Protein AF-A0A3N0XXJ8-F1 (afdb_monomer_lite)

Organism: Anabarilius grahami (NCBI:txid495550)

InterPro domains:
  IPR026995 Astrotactin [PTHR16592] (35-225)
  IPR040510 Astrotactin-2, C-terminal beta-hairpin domain [PF18577] (173-218)
  IPR040685 Annexin-like domain [PF18411] (77-169)
  IPR045574 Astrotactin-1/2, Fn3 domain [PF19743] (49-75)

Foldseek 3Di:
DKDKEWDFDDAFAQKTKIKMKIWDQDPPDPDRDIDIDIDIDMDHPHDAQDKDKDKDWDAAQLRDIDDIYIDIDGHHHDDEDLVVLLVLLVLLVVLLVVPDDVVSLVVNLVSLVVDQLLSNLLNQLNNCVPPCVVPHPLRSNCVRNNPVSSVVSVVRNVPHDPVSSVQSNFLDKDKDKDKDKDKDKDFPDPDDPDDPTDDDPVPTDIDIDIDIDIGIDIDGHRDPPD

pLDDT: mean 83.03, std 14.99, range [42.0, 98.38]

Sequence (226 aa):
MCSQKAYPFHQIHQMAVMTVIQQCRNEQTSATGISGWMHLMLVYSMTAQHHFWFTLYAVDSRGSRSDASFVAVRTSCPMVDDSKAEEIADKVYNLYNGYTSGKEQQTAYNTLMEISPPLLYRVQHHYNSHYEKFGDFVWRSEDELGPRKAHLILRRMDRISLFCRSLLRSGFIQSRTESVPYMLCRSDDTRPGGTLWHSSLHETRLACLEKVISVQRNIYGKSKLR

Secondary structure (DSSP, 8-state):
-EEEEEEEEEEETTEEEEEEEEEEE-SS-SS--EEEEEEEEEE-SPPTT-EEEEEE--B-TTSPBPPPEEEEEEPPPPP--HHHHHHHHHHHHHHHHT---HHHHHHHHHHHHHS-HHHHHHHHHHHHHHHGGG--HHHHHHHHH-HHHHHHHHHHHTTS-HHHHHHHTSSEEEEEEEEEEEEEEEE-------SSSPPPGGGS-EEEEEEEEEEEEEEEES-TT-

Structure (mmCIF, N/CA/C/O backbone):
data_AF-A0A3N0XXJ8-F1
#
_entry.id   AF-A0A3N0XXJ8-F1
#
loop_
_atom_site.group_PDB
_atom_site.id
_atom_site.type_symbol
_atom_site.label_atom_id
_atom_site.label_alt_id
_atom_site.label_comp_id
_atom_site.label_asym_id
_atom_site.label_entity_id
_atom_site.label_seq_id
_atom_site.pdbx_PDB_ins_code
_atom_site.Cartn_x
_atom_site.Cartn_y
_atom_site.Cartn_z
_atom_site.occupancy
_atom_site.B_iso_or_equiv
_atom_site.auth_seq_id
_atom_site.auth_comp_id
_atom_site.auth_asym_id
_atom_site.auth_atom_id
_atom_site.pdbx_PDB_model_num
ATOM 1 N N . MET A 1 1 ? 22.002 -9.070 -40.518 1.00 54.22 1 MET A N 1
ATOM 2 C CA . MET A 1 1 ? 20.632 -9.016 -39.929 1.00 54.22 1 MET A CA 1
ATOM 3 C C . MET A 1 1 ? 20.716 -9.182 -38.404 1.00 54.22 1 MET A C 1
ATOM 5 O O . MET A 1 1 ? 21.395 -10.105 -37.958 1.00 54.22 1 MET A O 1
ATOM 9 N N . CYS A 1 2 ? 20.110 -8.284 -37.613 1.00 60.09 2 CYS A N 1
ATOM 10 C CA . CYS A 1 2 ? 20.137 -8.328 -36.140 1.00 60.09 2 CYS A CA 1
ATOM 11 C C . CYS A 1 2 ? 18.768 -8.722 -35.571 1.00 60.09 2 CYS A C 1
ATOM 13 O O . CYS A 1 2 ? 17.747 -8.231 -36.041 1.00 60.09 2 CYS A O 1
ATOM 15 N N . SER A 1 3 ? 18.757 -9.575 -34.550 1.00 63.44 3 SER A N 1
ATOM 16 C CA . SER A 1 3 ? 17.571 -9.942 -33.774 1.00 63.44 3 SER A CA 1
ATOM 17 C C . SER A 1 3 ? 17.691 -9.367 -32.366 1.00 63.44 3 SER A C 1
ATOM 19 O O . SER A 1 3 ? 18.766 -9.415 -31.768 1.00 63.44 3 SER A O 1
ATOM 21 N N . GLN A 1 4 ? 16.591 -8.866 -31.807 1.00 68.44 4 GLN A N 1
ATOM 22 C CA . GLN A 1 4 ? 16.542 -8.334 -30.445 1.00 68.44 4 GLN A CA 1
ATOM 23 C C . GLN A 1 4 ? 15.457 -9.046 -29.640 1.00 68.44 4 GLN A C 1
ATOM 25 O O . GLN A 1 4 ? 14.383 -9.333 -30.164 1.00 68.44 4 GLN A O 1
ATOM 30 N N . LYS A 1 5 ? 15.738 -9.335 -28.366 1.00 71.56 5 LYS A N 1
ATOM 31 C CA . LYS A 1 5 ? 14.734 -9.800 -27.403 1.00 71.56 5 LYS A CA 1
ATOM 32 C C . LYS A 1 5 ? 14.903 -9.070 -26.075 1.00 71.56 5 LYS A C 1
ATOM 34 O O . LYS A 1 5 ? 16.014 -8.970 -25.551 1.00 71.56 5 LYS A O 1
ATOM 39 N N . ALA A 1 6 ? 13.792 -8.569 -25.544 1.00 69.62 6 ALA A N 1
ATOM 40 C CA . ALA A 1 6 ? 13.723 -7.969 -24.218 1.00 69.62 6 ALA A CA 1
ATOM 41 C C . ALA A 1 6 ? 13.188 -8.986 -23.204 1.00 69.62 6 ALA A C 1
ATOM 43 O O . ALA A 1 6 ? 12.206 -9.677 -23.473 1.00 69.62 6 ALA A O 1
ATOM 44 N N . TYR A 1 7 ? 13.817 -9.045 -22.034 1.00 68.38 7 TYR A N 1
ATOM 45 C CA . TYR A 1 7 ? 13.432 -9.926 -20.939 1.00 68.38 7 TYR A CA 1
ATOM 46 C C . TYR A 1 7 ? 13.357 -9.144 -19.622 1.00 68.38 7 TYR A C 1
ATOM 48 O O . TYR A 1 7 ? 14.244 -8.331 -19.334 1.00 68.38 7 TYR A O 1
ATOM 56 N N . PRO A 1 8 ? 12.337 -9.395 -18.783 1.00 61.94 8 PRO A N 1
ATOM 57 C CA . PRO A 1 8 ? 12.367 -8.955 -17.398 1.00 61.94 8 PRO A CA 1
ATOM 58 C C . PRO A 1 8 ? 13.390 -9.813 -16.645 1.00 61.94 8 PRO A C 1
ATOM 60 O O . PRO A 1 8 ? 13.249 -11.032 -16.584 1.00 61.94 8 PRO A O 1
ATOM 63 N N . PHE A 1 9 ? 14.433 -9.192 -16.095 1.00 52.97 9 PHE A N 1
ATOM 64 C CA . PHE A 1 9 ? 15.510 -9.934 -15.429 1.00 52.97 9 PHE A CA 1
ATOM 65 C C . PHE A 1 9 ? 15.241 -10.126 -13.941 1.00 52.97 9 PHE A C 1
ATOM 67 O O . PHE A 1 9 ? 15.402 -11.216 -13.404 1.00 52.97 9 PHE A O 1
ATOM 74 N N . HIS A 1 10 ? 14.792 -9.068 -13.268 1.00 57.41 10 HIS A N 1
ATOM 75 C CA . HIS A 1 10 ? 14.418 -9.144 -11.866 1.00 57.41 10 HIS A CA 1
ATOM 76 C C . HIS A 1 10 ? 13.408 -8.049 -11.533 1.00 57.41 10 HIS A C 1
ATOM 78 O O . HIS A 1 10 ? 13.596 -6.877 -11.865 1.00 57.41 10 HIS A O 1
ATOM 84 N N . GLN A 1 11 ? 12.330 -8.435 -10.855 1.00 54.03 11 GLN A N 1
ATOM 85 C CA . GLN A 1 11 ? 11.387 -7.498 -10.267 1.00 54.03 11 GLN A CA 1
ATOM 86 C C . GLN A 1 11 ? 11.747 -7.279 -8.802 1.00 54.03 11 GLN A C 1
ATOM 88 O O . GLN A 1 11 ? 11.732 -8.219 -8.007 1.00 54.03 11 GLN A O 1
ATOM 93 N N . ILE A 1 12 ? 12.081 -6.040 -8.449 1.00 56.47 12 ILE A N 1
ATOM 94 C CA . ILE A 1 12 ? 12.581 -5.701 -7.123 1.00 56.47 12 ILE A CA 1
ATOM 95 C C . ILE A 1 12 ? 11.815 -4.469 -6.636 1.00 56.47 12 ILE A C 1
ATOM 97 O O . ILE A 1 12 ? 12.162 -3.327 -6.913 1.00 56.47 12 ILE A O 1
ATOM 101 N N . HIS A 1 13 ? 10.733 -4.713 -5.905 1.00 67.19 13 HIS A N 1
ATOM 102 C CA . HIS A 1 13 ? 9.879 -3.674 -5.334 1.00 67.19 13 HIS A CA 1
ATOM 103 C C . HIS A 1 13 ? 9.272 -2.693 -6.367 1.00 67.19 13 HIS A C 1
ATOM 105 O O . HIS A 1 13 ? 8.489 -3.095 -7.234 1.00 67.19 13 HIS A O 1
ATOM 111 N N . GLN A 1 14 ? 9.639 -1.413 -6.261 1.00 62.59 14 GLN A N 1
ATOM 112 C CA . GLN A 1 14 ? 9.277 -0.288 -7.135 1.00 62.59 14 GLN A CA 1
ATOM 113 C C . GLN A 1 14 ? 10.313 -0.062 -8.252 1.00 62.59 14 GLN A C 1
ATOM 115 O O . GLN A 1 14 ? 10.410 1.030 -8.815 1.00 62.59 14 GLN A O 1
ATOM 120 N N . MET A 1 15 ? 11.121 -1.083 -8.539 1.00 63.22 15 MET A N 1
ATOM 121 C CA . MET A 1 15 ? 12.125 -1.068 -9.592 1.00 63.22 15 MET A CA 1
ATOM 122 C C . MET A 1 15 ? 11.875 -2.211 -10.574 1.00 63.22 15 MET A C 1
ATOM 124 O O . MET A 1 15 ? 11.518 -3.330 -10.180 1.00 63.22 15 MET A O 1
ATOM 128 N N . ALA A 1 16 ? 12.092 -1.927 -11.854 1.00 65.12 16 ALA A N 1
ATOM 129 C CA . ALA A 1 16 ? 12.096 -2.913 -12.922 1.00 65.12 16 ALA A CA 1
ATOM 130 C C . ALA A 1 16 ? 13.469 -2.940 -13.593 1.00 65.12 16 ALA A C 1
ATOM 132 O O . ALA A 1 16 ? 14.004 -1.902 -13.986 1.00 65.12 16 ALA A O 1
ATOM 133 N N . VAL A 1 17 ? 14.018 -4.147 -13.728 1.00 67.81 17 VAL A N 1
ATOM 134 C CA . VAL A 1 17 ? 15.251 -4.405 -14.471 1.00 67.81 17 VAL A CA 1
ATOM 135 C C . VAL A 1 17 ? 14.889 -5.038 -15.808 1.00 67.81 17 VAL A C 1
ATOM 137 O O . VAL A 1 17 ? 14.386 -6.166 -15.850 1.00 67.81 17 VAL A O 1
ATOM 140 N N . MET A 1 18 ? 15.139 -4.313 -16.895 1.00 70.88 18 MET A N 1
ATOM 141 C CA . MET A 1 18 ? 14.941 -4.802 -18.256 1.00 70.88 18 MET A CA 1
ATOM 142 C C . MET A 1 18 ? 16.281 -5.138 -18.892 1.00 70.88 18 MET A C 1
ATOM 144 O O . MET A 1 18 ? 17.103 -4.249 -19.125 1.00 70.88 18 MET A O 1
ATOM 148 N N . THR A 1 19 ? 16.468 -6.414 -19.215 1.00 70.00 19 THR A N 1
ATOM 149 C CA . THR A 1 19 ? 17.629 -6.881 -19.969 1.00 70.00 19 THR A CA 1
ATOM 150 C C . THR A 1 19 ? 17.253 -7.016 -21.430 1.00 70.00 19 THR A C 1
ATOM 152 O O . THR A 1 19 ? 16.258 -7.642 -21.792 1.00 70.00 19 THR A O 1
ATOM 155 N N . VAL A 1 20 ? 18.078 -6.431 -22.280 1.00 69.50 20 VAL A N 1
ATOM 156 C CA . VAL A 1 20 ? 17.905 -6.405 -23.720 1.00 69.50 20 VAL A CA 1
ATOM 157 C C . VAL A 1 20 ? 19.090 -7.114 -24.337 1.00 69.50 20 VAL A C 1
ATOM 159 O O . VAL A 1 20 ? 20.225 -6.653 -24.230 1.00 69.50 20 VAL A O 1
ATOM 162 N N . ILE A 1 21 ? 18.824 -8.228 -25.006 1.00 68.44 21 ILE A N 1
ATOM 163 C CA . ILE A 1 21 ? 19.847 -8.968 -25.737 1.00 68.44 21 ILE A CA 1
ATOM 164 C C . ILE A 1 21 ? 19.671 -8.640 -27.214 1.00 68.44 21 ILE A C 1
ATOM 166 O O . ILE A 1 21 ? 18.622 -8.921 -27.800 1.00 68.44 21 ILE A O 1
ATOM 170 N N . GLN A 1 22 ? 20.694 -8.027 -27.804 1.00 68.69 22 GLN A N 1
ATOM 171 C CA . GLN A 1 22 ? 20.775 -7.760 -29.234 1.00 68.69 22 GLN A CA 1
ATOM 172 C C . GLN A 1 22 ? 21.840 -8.664 -29.842 1.00 68.69 22 GLN A C 1
ATOM 174 O O . GLN A 1 22 ? 22.998 -8.654 -29.429 1.00 68.69 22 GLN A O 1
ATOM 179 N N . GLN A 1 23 ? 21.435 -9.454 -30.825 1.00 64.44 23 GLN A N 1
ATOM 180 C CA . GLN A 1 23 ? 22.277 -10.439 -31.475 1.00 64.44 23 GLN A CA 1
ATOM 181 C C . GLN A 1 23 ? 22.385 -10.092 -32.957 1.00 64.44 23 GLN A C 1
ATOM 183 O O . GLN A 1 23 ? 21.383 -10.084 -33.671 1.00 64.44 23 GLN A O 1
ATOM 188 N N . CYS A 1 24 ? 23.591 -9.779 -33.420 1.00 61.62 24 CYS A N 1
ATOM 189 C CA . CYS A 1 24 ? 23.847 -9.367 -34.793 1.00 61.62 24 CYS A CA 1
ATOM 190 C C . CYS A 1 24 ? 24.684 -10.424 -35.512 1.00 61.62 24 CYS A C 1
ATOM 192 O O . CYS A 1 24 ? 25.714 -10.883 -35.017 1.00 61.62 24 CYS A O 1
ATOM 194 N N . ARG A 1 25 ? 24.236 -10.831 -36.704 1.00 56.16 25 ARG A N 1
ATOM 195 C CA . ARG A 1 25 ? 25.062 -11.644 -37.599 1.00 56.16 25 ARG A CA 1
ATOM 196 C C . ARG A 1 25 ? 26.081 -10.720 -38.273 1.00 56.16 25 ARG A C 1
ATOM 198 O O . ARG A 1 25 ? 25.665 -9.825 -39.008 1.00 56.16 25 ARG A O 1
ATOM 205 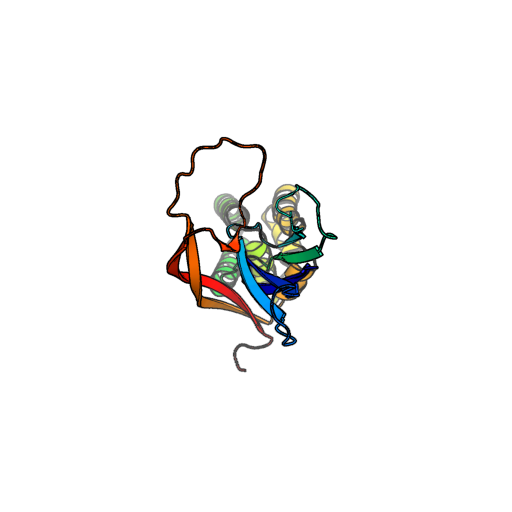N N . ASN A 1 26 ? 27.373 -10.935 -38.017 1.00 53.50 26 ASN A N 1
ATOM 206 C CA . ASN A 1 26 ? 28.449 -10.223 -38.708 1.00 53.50 26 ASN A CA 1
ATOM 207 C C . ASN A 1 26 ? 28.535 -10.715 -40.160 1.00 53.50 26 ASN A C 1
ATOM 209 O O . ASN A 1 26 ? 28.684 -11.909 -40.399 1.00 53.50 26 ASN A O 1
ATOM 213 N N . GLU A 1 27 ? 28.459 -9.800 -41.126 1.00 49.47 27 GLU A N 1
ATOM 214 C CA . GLU A 1 27 ? 28.623 -10.110 -42.559 1.00 49.47 27 GLU A CA 1
ATOM 215 C C . GLU A 1 27 ? 30.098 -10.098 -43.012 1.00 49.47 27 GLU A C 1
ATOM 217 O O . GLU A 1 27 ? 30.394 -10.484 -44.135 1.00 49.47 27 GLU A O 1
ATOM 222 N N . GLN A 1 28 ? 31.039 -9.702 -42.143 1.00 47.62 28 GLN A N 1
ATOM 223 C CA . GLN A 1 28 ? 32.447 -9.460 -42.504 1.00 47.62 28 GLN A CA 1
ATOM 224 C C . GLN A 1 28 ? 33.448 -10.553 -42.097 1.00 47.62 28 GLN A C 1
ATOM 226 O O . GLN A 1 28 ? 34.641 -10.400 -42.341 1.00 47.62 28 GLN A O 1
ATOM 231 N N . THR A 1 29 ? 33.010 -11.674 -41.522 1.00 43.16 29 THR A N 1
ATOM 232 C CA . THR A 1 29 ? 33.912 -12.782 -41.164 1.00 43.16 29 THR A CA 1
ATOM 233 C C . THR A 1 29 ? 33.397 -14.099 -41.732 1.00 43.16 29 THR A C 1
ATOM 235 O O . THR A 1 29 ? 32.268 -14.490 -41.463 1.00 43.16 29 THR A O 1
ATOM 238 N N . SER A 1 30 ? 34.245 -14.811 -42.478 1.00 42.09 30 SER A N 1
ATOM 239 C CA . SER A 1 30 ? 34.019 -16.166 -43.016 1.00 42.09 30 SER A CA 1
ATOM 240 C C . SER A 1 30 ? 33.896 -17.261 -41.943 1.00 42.09 30 SER A C 1
ATOM 242 O O . SER A 1 30 ? 33.697 -18.429 -42.264 1.00 42.09 30 SER A O 1
ATOM 244 N N . ALA A 1 31 ? 33.976 -16.891 -40.665 1.00 45.16 31 ALA A N 1
ATOM 245 C CA . ALA A 1 31 ? 33.609 -17.723 -39.534 1.00 45.16 31 ALA A CA 1
ATOM 246 C C . ALA A 1 31 ? 32.230 -17.291 -39.026 1.00 45.16 31 ALA A C 1
ATOM 248 O O . ALA A 1 31 ? 31.931 -16.100 -38.969 1.00 45.16 31 ALA A O 1
ATOM 249 N N . THR A 1 32 ? 31.412 -18.261 -38.625 1.00 48.66 32 THR A N 1
ATOM 250 C CA . THR A 1 32 ? 30.085 -18.159 -37.994 1.00 48.66 32 THR A CA 1
ATOM 251 C C . THR A 1 32 ? 30.099 -17.382 -36.663 1.00 48.66 32 THR A C 1
ATOM 253 O O . THR A 1 32 ? 29.715 -17.900 -35.617 1.00 48.66 32 THR A O 1
ATOM 256 N N . GLY A 1 33 ? 30.579 -16.142 -36.674 1.00 46.00 33 GLY A N 1
ATOM 257 C CA . GLY A 1 33 ? 30.693 -15.260 -35.525 1.00 46.00 33 GLY A CA 1
ATOM 258 C C . GLY A 1 33 ? 29.394 -14.500 -35.325 1.00 46.00 33 GLY A C 1
ATOM 259 O O . GLY A 1 33 ? 29.089 -13.552 -36.049 1.00 46.00 33 GLY A O 1
ATOM 260 N N . ILE A 1 34 ? 28.614 -14.921 -34.338 1.00 56.75 34 ILE A N 1
ATOM 261 C CA . ILE A 1 34 ? 27.492 -14.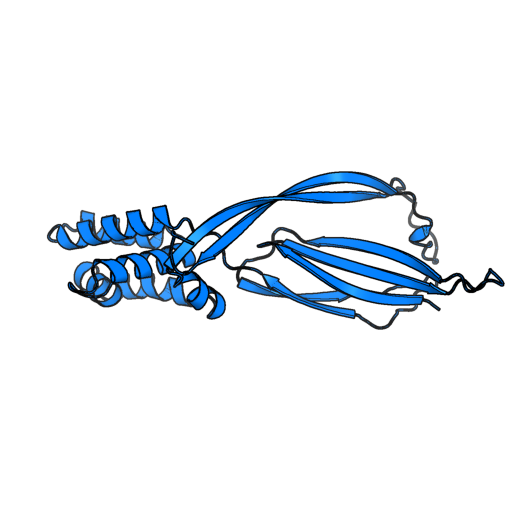134 -33.844 1.00 56.75 34 ILE A CA 1
ATOM 262 C C . ILE A 1 34 ? 28.042 -13.187 -32.774 1.00 56.75 34 ILE A C 1
ATOM 264 O O . ILE A 1 34 ? 28.524 -13.650 -31.742 1.00 56.75 34 ILE A O 1
ATOM 268 N N . SER A 1 35 ? 27.974 -11.876 -33.008 1.00 61.75 35 SER A N 1
ATOM 269 C CA . SER A 1 35 ? 28.282 -10.875 -31.984 1.00 61.75 35 SER A CA 1
ATOM 270 C C . SER A 1 35 ? 27.009 -10.576 -31.180 1.00 61.75 35 SER A C 1
ATOM 272 O O . SER A 1 35 ? 25.921 -10.394 -31.736 1.00 61.75 35 SER A O 1
ATOM 274 N N . GLY A 1 36 ? 27.119 -10.610 -29.850 1.00 69.94 36 GLY A N 1
ATOM 275 C CA . GLY A 1 36 ? 26.004 -10.406 -28.927 1.00 69.94 36 GLY A CA 1
ATOM 276 C C . GLY A 1 36 ? 26.296 -9.263 -27.965 1.00 69.94 36 GLY A C 1
ATOM 277 O O . GLY A 1 36 ? 27.342 -9.252 -27.322 1.00 69.94 36 GLY A O 1
ATOM 278 N N . TRP A 1 37 ? 25.360 -8.326 -27.854 1.00 72.12 37 TRP A N 1
ATOM 279 C CA . TRP A 1 37 ? 25.438 -7.187 -26.945 1.00 72.12 37 TRP A CA 1
ATOM 280 C C . TRP A 1 37 ? 24.286 -7.235 -25.949 1.00 72.12 37 TRP A C 1
ATOM 282 O O . TRP A 1 37 ? 23.128 -7.432 -26.328 1.00 72.12 37 TRP A O 1
ATOM 292 N N . MET A 1 38 ? 24.602 -7.029 -24.672 1.00 78.44 38 MET A N 1
ATOM 293 C CA . MET A 1 38 ? 23.615 -6.936 -23.603 1.00 78.44 38 MET A CA 1
ATOM 294 C C . MET A 1 38 ? 23.480 -5.481 -23.163 1.00 78.44 38 MET A C 1
ATOM 296 O O . MET A 1 38 ? 24.436 -4.885 -22.676 1.00 78.44 38 MET A O 1
ATOM 300 N N . HIS A 1 39 ? 22.282 -4.925 -23.316 1.00 82.75 39 HIS A N 1
ATOM 301 C CA . HIS A 1 39 ? 21.926 -3.608 -22.802 1.00 82.75 39 HIS A CA 1
ATOM 302 C C . HIS A 1 39 ? 20.999 -3.782 -21.597 1.00 82.75 39 HIS A C 1
ATOM 304 O O . HIS A 1 39 ? 20.072 -4.591 -21.628 1.00 82.75 39 HIS A O 1
ATOM 310 N N . LEU A 1 40 ? 21.247 -3.028 -20.528 1.00 81.94 40 LEU A N 1
ATOM 311 C CA . LEU A 1 40 ? 20.459 -3.072 -19.299 1.00 81.94 40 LEU A CA 1
ATOM 312 C C . LEU A 1 40 ? 19.821 -1.705 -19.058 1.00 81.94 40 LEU A C 1
ATOM 314 O O . LEU A 1 40 ? 20.527 -0.699 -19.013 1.00 81.94 40 LEU A O 1
ATOM 318 N N . MET A 1 41 ? 18.503 -1.669 -18.862 1.00 83.44 41 MET A N 1
ATOM 319 C CA . MET A 1 41 ? 17.806 -0.484 -18.361 1.00 83.44 41 MET A CA 1
ATOM 320 C C . MET A 1 41 ? 17.214 -0.756 -16.984 1.00 83.44 41 MET A C 1
ATOM 322 O O . MET A 1 41 ? 16.459 -1.709 -16.784 1.00 83.44 41 MET A O 1
ATOM 326 N N . LEU A 1 42 ? 17.549 0.126 -16.045 1.00 83.12 42 LEU A N 1
ATOM 327 C CA . LEU A 1 42 ? 16.960 0.169 -14.716 1.00 83.12 42 LEU A CA 1
ATOM 328 C C . LEU A 1 42 ? 15.938 1.295 -14.648 1.00 83.12 42 LEU A C 1
ATOM 330 O O . LEU A 1 42 ? 16.279 2.463 -14.823 1.00 83.12 42 LEU A O 1
ATOM 334 N N . VAL A 1 43 ? 14.693 0.935 -14.349 1.00 83.19 43 VAL A N 1
ATOM 335 C CA . VAL A 1 43 ? 13.611 1.884 -14.094 1.00 83.19 43 VAL A CA 1
ATOM 336 C C . VAL A 1 43 ? 13.342 1.886 -12.596 1.00 83.19 43 VAL A C 1
ATOM 338 O O . VAL A 1 43 ? 12.997 0.851 -12.028 1.00 83.19 43 VAL A O 1
ATOM 341 N N . TYR A 1 44 ? 13.520 3.038 -11.953 1.00 79.56 44 TYR A N 1
ATOM 342 C CA . TYR A 1 44 ? 13.254 3.247 -10.529 1.00 79.56 44 TYR A CA 1
ATOM 343 C C . TYR A 1 44 ? 12.096 4.239 -10.332 1.00 79.56 44 TYR A C 1
ATOM 345 O O . TYR A 1 44 ? 11.638 4.863 -11.287 1.00 79.56 44 TYR A O 1
ATOM 353 N N . SER A 1 45 ? 11.604 4.365 -9.095 1.00 80.44 45 SER A N 1
ATOM 354 C CA . SER A 1 45 ? 10.454 5.215 -8.728 1.00 80.44 45 SER A CA 1
ATOM 355 C C . SER A 1 45 ? 9.115 4.802 -9.358 1.00 80.44 45 SER A C 1
ATOM 357 O O . SER A 1 45 ? 8.242 5.639 -9.586 1.00 80.44 45 SER A O 1
ATOM 359 N N . MET A 1 46 ? 8.919 3.510 -9.632 1.00 82.94 46 MET A N 1
ATOM 360 C CA . MET A 1 46 ? 7.638 3.004 -10.131 1.00 82.94 46 MET A CA 1
ATOM 361 C C . MET A 1 46 ? 6.602 2.959 -9.004 1.00 82.94 46 MET A C 1
ATOM 363 O O . MET A 1 46 ? 6.920 2.662 -7.854 1.00 82.94 46 MET A O 1
ATOM 367 N N . THR A 1 47 ? 5.332 3.197 -9.316 1.00 82.50 47 THR A N 1
ATOM 368 C CA . THR A 1 47 ? 4.262 3.061 -8.321 1.00 82.50 47 THR A CA 1
ATOM 369 C C . THR A 1 47 ? 4.067 1.592 -7.940 1.00 82.50 47 THR A C 1
ATOM 371 O O . THR A 1 47 ? 4.071 0.702 -8.789 1.00 82.50 47 THR A O 1
ATOM 374 N N . ALA A 1 48 ? 3.896 1.311 -6.647 1.00 81.75 48 ALA A N 1
ATOM 375 C CA . ALA A 1 48 ? 3.616 -0.040 -6.155 1.00 81.75 48 ALA A CA 1
ATOM 376 C C . ALA A 1 48 ? 2.201 -0.506 -6.552 1.00 81.75 48 ALA A C 1
ATOM 378 O O . ALA A 1 48 ? 1.295 0.313 -6.698 1.00 81.75 48 ALA A O 1
ATOM 379 N N . GLN A 1 49 ? 1.993 -1.821 -6.670 1.00 80.62 49 GLN A N 1
ATOM 380 C CA . GLN A 1 49 ? 0.721 -2.454 -7.069 1.00 80.62 49 GLN A CA 1
ATOM 381 C C . GLN A 1 49 ? 0.204 -2.111 -8.480 1.00 80.62 49 GLN A C 1
ATOM 383 O O . GLN A 1 49 ? -0.990 -2.256 -8.744 1.00 80.62 49 GLN A O 1
ATOM 388 N N . HIS A 1 50 ? 1.077 -1.675 -9.385 1.00 83.38 50 HIS A N 1
ATOM 389 C CA . HIS A 1 50 ? 0.722 -1.287 -10.750 1.00 83.38 50 HIS A CA 1
ATOM 390 C C . HIS A 1 50 ? 1.325 -2.240 -11.785 1.00 83.38 50 HIS A C 1
ATOM 392 O O . HIS A 1 50 ? 2.372 -2.854 -11.567 1.00 83.38 50 HIS A O 1
ATOM 398 N N . HIS A 1 51 ? 0.641 -2.355 -12.922 1.00 86.44 51 HIS A N 1
ATOM 399 C CA . HIS A 1 51 ? 1.129 -3.080 -14.089 1.00 86.44 51 HIS A CA 1
ATOM 400 C C . HIS A 1 51 ? 1.726 -2.083 -15.076 1.00 86.44 51 HIS A C 1
ATOM 402 O O . HIS A 1 51 ? 1.077 -1.101 -15.434 1.00 86.44 51 HIS A O 1
ATOM 408 N N . PHE A 1 52 ? 2.947 -2.354 -15.512 1.00 85.31 52 PHE A N 1
ATOM 409 C CA . PHE A 1 52 ? 3.666 -1.557 -16.492 1.00 85.31 52 PHE A CA 1
ATOM 410 C C . PHE A 1 52 ? 3.942 -2.390 -17.733 1.00 85.31 52 PHE A C 1
ATOM 412 O O . PHE A 1 52 ? 4.260 -3.577 -17.639 1.00 85.31 52 PHE A O 1
ATOM 419 N N . TRP A 1 53 ? 3.837 -1.737 -18.884 1.00 89.19 53 TRP A N 1
ATOM 420 C CA . TRP A 1 53 ? 4.101 -2.322 -20.188 1.00 89.19 53 TRP A CA 1
ATOM 421 C C . TRP A 1 53 ? 5.260 -1.570 -20.813 1.00 89.19 53 TRP A C 1
ATOM 423 O O . TRP A 1 53 ? 5.188 -0.357 -21.008 1.00 89.19 53 TRP A O 1
ATOM 433 N N . PHE A 1 54 ? 6.326 -2.291 -21.122 1.00 87.50 54 PHE A N 1
ATOM 434 C CA . PHE A 1 54 ? 7.495 -1.736 -21.775 1.00 87.50 54 PHE A CA 1
ATOM 435 C C . PHE A 1 54 ? 7.585 -2.284 -23.191 1.00 87.50 54 PHE A C 1
ATOM 437 O O . PHE A 1 54 ? 7.477 -3.492 -23.403 1.00 87.50 54 PHE A O 1
ATOM 444 N N . THR A 1 55 ? 7.784 -1.383 -24.150 1.00 88.44 55 THR A N 1
ATOM 445 C CA . THR A 1 55 ? 7.964 -1.718 -25.564 1.00 88.44 55 THR A CA 1
ATOM 446 C C . THR A 1 55 ? 9.360 -1.305 -25.988 1.00 88.44 55 THR A C 1
ATOM 448 O O . THR A 1 55 ? 9.807 -0.207 -25.656 1.00 88.44 55 THR A O 1
ATOM 451 N N . LEU A 1 56 ? 10.038 -2.174 -26.726 1.00 86.88 56 LEU A N 1
ATOM 452 C CA . LEU A 1 56 ? 11.384 -1.933 -27.216 1.00 86.88 56 LEU A CA 1
ATOM 453 C C . LEU A 1 56 ? 11.504 -2.338 -28.681 1.00 86.88 56 LEU A C 1
ATOM 455 O O . LEU A 1 56 ? 10.997 -3.382 -29.074 1.00 86.88 56 LEU A O 1
ATOM 459 N N . TYR A 1 57 ? 12.216 -1.535 -29.460 1.00 86.19 57 TYR A N 1
ATOM 460 C CA . TYR A 1 57 ? 12.599 -1.838 -30.834 1.00 86.19 57 TYR A CA 1
ATOM 461 C C . TYR A 1 57 ? 13.980 -1.237 -31.116 1.00 86.19 57 TYR A C 1
ATOM 463 O O . TYR A 1 57 ? 14.364 -0.239 -30.500 1.00 86.19 57 TYR A O 1
ATOM 471 N N . ALA A 1 58 ? 14.722 -1.835 -32.043 1.00 82.94 58 ALA A N 1
ATOM 472 C CA . ALA A 1 58 ? 15.979 -1.300 -32.543 1.00 82.94 58 ALA A CA 1
ATOM 473 C C . ALA A 1 58 ? 15.728 -0.380 -33.743 1.00 82.94 58 ALA A C 1
ATOM 475 O O . ALA A 1 58 ? 14.758 -0.558 -34.483 1.00 82.94 58 ALA A O 1
ATOM 476 N N . VAL A 1 59 ? 16.628 0.581 -33.942 1.00 83.81 59 VAL A N 1
ATOM 477 C CA . VAL A 1 59 ? 16.669 1.452 -35.122 1.00 83.81 59 VAL A CA 1
ATOM 478 C C . VAL A 1 59 ? 18.051 1.314 -35.752 1.00 83.81 59 VAL A C 1
ATOM 480 O O . VAL A 1 59 ? 19.054 1.437 -35.049 1.00 83.81 59 VAL A O 1
ATOM 483 N N . ASP A 1 60 ? 18.110 1.006 -37.047 1.00 81.06 60 ASP A N 1
ATOM 484 C CA . ASP A 1 60 ? 19.377 0.919 -37.780 1.00 81.06 60 ASP A CA 1
ATOM 485 C C . ASP A 1 60 ? 19.896 2.307 -38.215 1.00 81.06 60 ASP A C 1
ATOM 487 O O . ASP A 1 60 ? 19.228 3.330 -38.052 1.00 81.06 60 ASP A O 1
ATOM 491 N N . SER A 1 61 ? 21.098 2.359 -38.798 1.00 76.88 61 SER A N 1
ATOM 492 C CA . SER A 1 61 ? 21.708 3.615 -39.269 1.00 76.88 61 SER A CA 1
ATOM 493 C C . SER A 1 61 ? 20.942 4.303 -40.407 1.00 76.88 61 SER A C 1
ATOM 495 O O . SER A 1 61 ? 21.173 5.484 -40.667 1.00 76.88 61 SER A O 1
ATOM 497 N N . ARG A 1 62 ? 20.026 3.585 -41.073 1.00 82.06 62 ARG A N 1
ATOM 498 C CA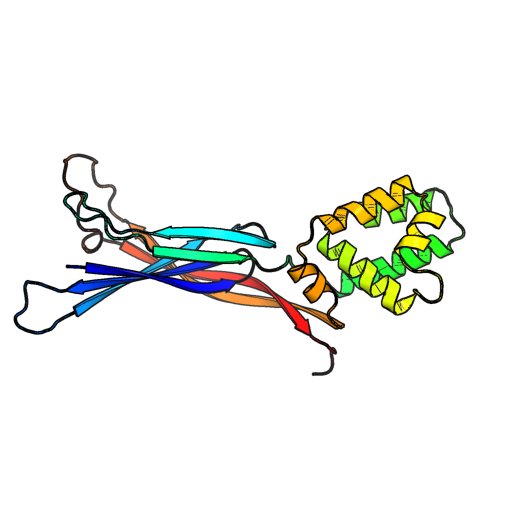 . ARG A 1 62 ? 19.156 4.081 -42.151 1.00 82.06 62 ARG A CA 1
ATOM 499 C C . ARG A 1 62 ? 17.767 4.487 -41.637 1.00 82.06 62 ARG A C 1
ATOM 501 O O . ARG A 1 62 ? 16.952 4.959 -42.423 1.00 82.06 62 ARG A O 1
ATOM 508 N N . GLY A 1 63 ? 17.491 4.304 -40.343 1.00 80.62 63 GLY A N 1
ATOM 509 C CA . GLY A 1 63 ? 16.206 4.602 -39.711 1.00 80.62 63 GLY A CA 1
ATOM 510 C C . GLY A 1 63 ? 15.176 3.465 -39.760 1.00 80.62 63 GLY A C 1
ATOM 511 O O . GLY A 1 63 ? 14.049 3.658 -39.295 1.00 80.62 63 GLY A O 1
ATOM 512 N N . SER A 1 64 ? 15.523 2.284 -40.281 1.00 82.94 64 SER A N 1
ATOM 513 C CA . SER A 1 64 ? 14.625 1.120 -40.289 1.00 82.94 64 SER A CA 1
ATOM 514 C C . SER A 1 64 ? 14.432 0.588 -38.872 1.00 82.94 64 SER A C 1
ATOM 516 O O . SER A 1 64 ? 15.372 0.557 -38.076 1.00 82.94 64 SER A O 1
ATOM 518 N N . ARG A 1 65 ? 13.217 0.130 -38.558 1.00 85.81 65 ARG A N 1
ATOM 519 C CA . ARG A 1 65 ? 12.870 -0.413 -37.239 1.00 85.81 65 ARG A CA 1
ATOM 520 C C . ARG A 1 65 ? 12.853 -1.934 -37.256 1.00 85.81 65 ARG A C 1
ATOM 522 O O . ARG A 1 65 ? 12.399 -2.531 -38.228 1.00 85.81 65 ARG A O 1
ATOM 529 N N . SER A 1 66 ? 13.309 -2.549 -36.169 1.00 84.81 66 SER A N 1
ATOM 530 C CA . SER A 1 66 ? 13.066 -3.973 -35.929 1.00 84.81 66 SER A CA 1
ATOM 531 C C . SER A 1 66 ? 11.618 -4.225 -35.510 1.00 84.81 66 SER A C 1
ATOM 533 O O . SER A 1 66 ? 10.907 -3.304 -35.097 1.00 84.81 66 SER A O 1
ATOM 535 N N . ASP A 1 67 ? 11.225 -5.498 -35.496 1.00 86.19 67 ASP A N 1
ATOM 536 C CA . ASP A 1 67 ? 10.034 -5.927 -34.767 1.00 86.19 67 ASP A CA 1
ATOM 537 C C . ASP A 1 67 ? 10.128 -5.516 -33.291 1.00 86.19 67 ASP A C 1
ATOM 539 O O . ASP A 1 67 ? 11.212 -5.501 -32.689 1.00 86.19 67 ASP A O 1
ATOM 543 N N . ALA A 1 68 ? 8.980 -5.166 -32.713 1.00 87.44 68 ALA A N 1
ATOM 544 C CA . ALA A 1 68 ? 8.889 -4.733 -31.328 1.00 87.44 68 ALA A CA 1
ATOM 545 C C . ALA A 1 68 ? 8.870 -5.928 -30.362 1.00 87.44 68 ALA A C 1
ATOM 547 O O . ALA A 1 68 ? 8.185 -6.926 -30.578 1.00 87.44 68 ALA A O 1
ATOM 548 N N . SER A 1 69 ? 9.591 -5.790 -29.253 1.00 86.75 69 SER A N 1
ATOM 549 C CA . SER A 1 69 ? 9.520 -6.671 -28.087 1.00 86.75 69 SER A CA 1
ATOM 550 C C . SER A 1 69 ? 8.696 -6.021 -26.979 1.00 86.75 69 SER A C 1
ATOM 552 O O . SER A 1 69 ? 8.815 -4.818 -26.737 1.00 86.75 69 SER A O 1
ATOM 554 N N . PHE A 1 70 ? 7.917 -6.829 -26.259 1.00 85.88 70 PHE A N 1
ATOM 555 C CA . PHE A 1 70 ? 7.038 -6.370 -25.184 1.00 85.88 70 PHE A CA 1
ATOM 556 C C . PHE A 1 70 ? 7.353 -7.088 -23.875 1.00 85.88 70 PHE A C 1
ATOM 558 O O . PHE A 1 70 ? 7.530 -8.305 -23.852 1.00 85.88 70 PHE A O 1
ATOM 565 N N . VAL A 1 71 ? 7.385 -6.336 -22.775 1.00 86.06 71 VAL A N 1
ATOM 566 C CA . VAL A 1 71 ? 7.564 -6.875 -21.424 1.00 86.06 71 VAL A CA 1
ATOM 567 C C . VAL A 1 71 ? 6.509 -6.275 -20.500 1.00 86.06 71 VAL A C 1
ATOM 569 O O . VAL A 1 71 ? 6.400 -5.055 -20.381 1.00 86.06 71 VAL A O 1
ATOM 572 N N . ALA A 1 72 ? 5.747 -7.139 -19.830 1.00 85.06 72 ALA A N 1
ATOM 573 C CA . ALA A 1 72 ? 4.779 -6.756 -18.809 1.00 85.06 72 ALA A CA 1
ATOM 574 C C . ALA A 1 72 ? 5.363 -7.008 -17.415 1.00 85.06 72 ALA A C 1
ATOM 576 O O . ALA A 1 72 ? 5.901 -8.083 -17.147 1.00 85.06 72 ALA A O 1
ATOM 577 N N . VAL A 1 73 ? 5.260 -6.025 -16.522 1.00 83.31 73 VAL A N 1
ATOM 578 C CA . VAL A 1 73 ? 5.881 -6.055 -15.191 1.00 83.31 73 VAL A CA 1
ATOM 579 C C . VAL A 1 73 ? 4.869 -5.607 -14.138 1.00 83.31 73 VAL A C 1
ATOM 581 O O . VAL A 1 73 ? 4.229 -4.570 -14.305 1.00 83.31 73 VAL A O 1
ATOM 584 N N . ARG A 1 74 ? 4.730 -6.349 -13.029 1.00 82.00 74 ARG A N 1
ATOM 585 C CA . ARG A 1 74 ? 3.778 -6.032 -11.946 1.00 82.00 74 ARG A CA 1
ATOM 586 C C . ARG A 1 74 ? 4.495 -5.666 -10.654 1.00 82.00 74 ARG A C 1
ATOM 588 O O . ARG A 1 74 ? 4.983 -6.550 -9.962 1.00 82.00 74 ARG A O 1
ATOM 595 N N . THR A 1 75 ? 4.531 -4.386 -10.295 1.00 82.38 75 THR A N 1
ATOM 596 C CA . THR A 1 75 ? 5.263 -3.930 -9.099 1.00 82.38 75 THR A CA 1
ATOM 597 C C . THR A 1 75 ? 4.772 -4.599 -7.818 1.00 82.38 75 THR A C 1
ATOM 599 O O . THR A 1 75 ? 3.593 -4.946 -7.681 1.00 82.38 75 THR A O 1
ATOM 602 N N . SER A 1 76 ? 5.693 -4.802 -6.869 1.00 85.25 76 SER A N 1
ATOM 603 C CA . SER A 1 76 ? 5.366 -5.489 -5.619 1.00 85.25 76 SER A CA 1
ATOM 604 C C . SER A 1 76 ? 4.376 -4.686 -4.778 1.00 85.25 76 SER A C 1
ATOM 606 O O . SER A 1 76 ? 4.097 -3.507 -5.024 1.00 85.25 76 SER A O 1
ATOM 608 N N . CYS A 1 77 ? 3.880 -5.318 -3.718 1.00 89.50 77 CYS A N 1
ATOM 609 C CA . CYS A 1 77 ? 3.145 -4.600 -2.690 1.00 89.50 77 CYS A CA 1
ATOM 610 C C . CYS A 1 77 ? 4.058 -3.599 -1.964 1.00 89.50 77 CYS A C 1
ATOM 612 O O . CYS A 1 77 ? 5.262 -3.856 -1.871 1.00 89.50 77 CYS A O 1
ATOM 614 N N . PRO A 1 78 ? 3.498 -2.484 -1.459 1.00 90.31 78 PRO A N 1
ATOM 615 C CA . PRO A 1 78 ? 4.231 -1.517 -0.657 1.00 90.31 78 PRO A CA 1
ATOM 616 C C . PRO A 1 78 ? 4.793 -2.160 0.607 1.00 90.31 78 PRO A C 1
ATOM 618 O O . PRO A 1 78 ? 4.193 -3.091 1.150 1.00 90.31 78 PRO A O 1
ATOM 621 N N . MET A 1 79 ? 5.906 -1.618 1.091 1.00 90.19 79 MET A N 1
ATOM 622 C CA . MET A 1 79 ? 6.486 -2.011 2.371 1.00 90.19 79 MET A CA 1
ATOM 623 C C . MET A 1 79 ? 5.487 -1.826 3.513 1.00 90.19 79 MET A C 1
ATOM 625 O O . MET A 1 79 ? 4.779 -0.817 3.576 1.00 90.19 79 MET A O 1
ATOM 629 N N . VAL A 1 80 ? 5.441 -2.811 4.406 1.00 93.44 80 VAL A N 1
ATOM 630 C CA . VAL A 1 80 ? 4.614 -2.776 5.614 1.00 93.44 80 VAL A CA 1
ATOM 631 C C . VAL A 1 80 ? 5.482 -3.156 6.803 1.00 93.44 80 VAL A C 1
ATOM 633 O O . VAL A 1 80 ? 6.129 -4.200 6.792 1.00 93.44 80 VAL A O 1
ATOM 636 N N . ASP A 1 81 ? 5.484 -2.294 7.815 1.00 94.44 81 ASP A N 1
ATOM 637 C CA . ASP A 1 81 ? 6.044 -2.600 9.126 1.00 94.44 81 ASP A CA 1
ATOM 638 C C . ASP A 1 81 ? 4.990 -3.362 9.938 1.00 94.44 81 ASP A C 1
ATOM 640 O O . ASP A 1 81 ? 3.977 -2.798 10.358 1.00 94.44 81 ASP A O 1
ATOM 644 N N . ASP A 1 82 ? 5.203 -4.670 10.079 1.00 95.50 82 ASP A N 1
ATOM 645 C CA . ASP A 1 82 ? 4.257 -5.585 10.718 1.00 95.50 82 ASP A CA 1
ATOM 646 C C . ASP A 1 82 ? 4.122 -5.325 12.221 1.00 95.50 82 ASP A C 1
ATOM 648 O O . ASP A 1 82 ? 3.013 -5.335 12.750 1.00 95.50 82 ASP A O 1
ATOM 652 N N . SER A 1 83 ? 5.236 -5.013 12.889 1.00 95.62 83 SER A N 1
ATOM 653 C CA . SER A 1 83 ? 5.257 -4.689 14.318 1.00 95.62 83 SER A CA 1
ATOM 654 C C . SER A 1 83 ? 4.506 -3.391 14.586 1.00 95.62 83 SER A C 1
ATOM 656 O O . SER A 1 83 ? 3.730 -3.301 15.536 1.00 95.62 83 SER A O 1
ATOM 658 N N . LYS A 1 84 ? 4.683 -2.387 13.715 1.00 97.06 84 LYS A N 1
ATOM 659 C CA . LYS A 1 84 ? 3.932 -1.137 13.839 1.00 97.06 84 LYS A CA 1
ATOM 660 C C . LYS A 1 84 ? 2.436 -1.341 13.609 1.00 97.06 84 LYS A C 1
ATOM 662 O O . LYS A 1 84 ? 1.626 -0.683 14.257 1.00 97.06 84 LYS A O 1
ATOM 667 N N . ALA A 1 85 ? 2.061 -2.232 12.691 1.00 97.81 85 ALA A N 1
ATOM 668 C CA . ALA A 1 85 ? 0.662 -2.568 12.450 1.00 97.81 85 ALA A CA 1
ATOM 669 C C . ALA A 1 85 ? 0.007 -3.209 13.686 1.00 97.81 85 ALA A C 1
ATOM 671 O O . ALA A 1 85 ? -1.116 -2.848 14.030 1.00 97.81 85 ALA A O 1
ATOM 672 N N . GLU A 1 86 ? 0.715 -4.121 14.353 1.00 97.56 86 GLU A N 1
ATOM 673 C CA . GLU A 1 86 ? 0.260 -4.772 15.587 1.00 97.56 86 GLU A CA 1
ATOM 674 C C . GLU A 1 86 ? 0.117 -3.757 16.736 1.00 97.56 86 GLU A C 1
ATOM 676 O O . GLU A 1 86 ? -0.955 -3.642 17.321 1.00 97.56 86 GLU A O 1
ATOM 681 N N . GLU A 1 87 ? 1.120 -2.897 16.956 1.00 98.25 87 GLU A N 1
ATOM 682 C CA . GLU A 1 87 ? 1.068 -1.824 17.967 1.00 98.25 87 GLU A CA 1
ATOM 683 C C . GLU A 1 87 ? -0.144 -0.891 17.772 1.00 98.25 87 GLU A C 1
ATOM 685 O O . GLU A 1 87 ? -0.809 -0.484 18.728 1.00 98.25 87 GLU A O 1
ATOM 690 N N . ILE A 1 88 ? -0.449 -0.531 16.521 1.00 98.38 88 ILE A N 1
ATOM 691 C CA . ILE A 1 88 ? -1.602 0.318 16.206 1.00 98.38 88 ILE A CA 1
ATOM 692 C C . ILE A 1 88 ? -2.916 -0.427 16.455 1.00 98.38 88 ILE A C 1
ATOM 694 O O . ILE A 1 88 ? -3.864 0.198 16.929 1.00 98.38 88 ILE A O 1
ATOM 698 N N . ALA A 1 89 ? -2.991 -1.725 16.151 1.00 98.25 89 ALA A N 1
ATOM 699 C CA . ALA A 1 89 ? -4.182 -2.527 16.416 1.00 98.25 89 ALA A CA 1
ATOM 700 C C . ALA A 1 89 ? -4.506 -2.548 17.917 1.00 98.25 89 ALA A C 1
ATOM 702 O O . ALA A 1 89 ? -5.632 -2.221 18.299 1.00 98.25 89 ALA A O 1
ATOM 703 N N . ASP A 1 90 ? -3.502 -2.803 18.756 1.00 97.88 90 ASP A N 1
ATOM 704 C CA . ASP A 1 90 ? -3.631 -2.789 20.216 1.00 97.88 90 ASP A CA 1
ATOM 705 C C . ASP A 1 90 ? -4.032 -1.398 20.728 1.00 97.88 90 ASP A C 1
ATOM 707 O O . ASP A 1 90 ? -4.930 -1.248 21.561 1.00 97.88 90 ASP A O 1
ATOM 711 N N . LYS A 1 91 ? -3.408 -0.340 20.191 1.00 97.25 91 LYS A N 1
ATOM 712 C CA . LYS A 1 91 ? -3.749 1.047 20.531 1.00 97.25 91 LYS A CA 1
ATOM 713 C C . LYS A 1 91 ? -5.206 1.372 20.199 1.00 97.25 91 LYS A C 1
ATOM 715 O O . LYS A 1 91 ? -5.884 1.996 21.011 1.00 97.25 91 LYS A O 1
ATOM 720 N N . VAL A 1 92 ? -5.685 0.984 19.018 1.00 96.88 92 VAL A N 1
ATOM 721 C CA . VAL A 1 92 ? -7.069 1.240 18.588 1.00 96.88 92 VAL A CA 1
ATOM 722 C C . VAL A 1 92 ? -8.056 0.458 19.448 1.00 96.88 92 VAL A C 1
ATOM 724 O O . VAL A 1 92 ? -9.051 1.030 19.879 1.00 96.88 92 VAL A O 1
ATOM 727 N N . TYR A 1 93 ? -7.754 -0.800 19.773 1.00 96.50 93 TYR A N 1
ATOM 728 C CA . TYR A 1 93 ? -8.562 -1.594 20.698 1.00 96.50 93 TYR A CA 1
ATOM 729 C C . TYR A 1 93 ? -8.693 -0.924 22.072 1.00 96.50 93 TYR A C 1
ATOM 731 O O . TYR A 1 93 ? -9.800 -0.787 22.592 1.00 96.50 93 TYR A O 1
ATOM 739 N N . ASN A 1 94 ? -7.586 -0.427 22.630 1.00 95.25 94 ASN A N 1
ATOM 740 C CA . ASN A 1 94 ? -7.605 0.282 23.909 1.00 95.25 94 ASN A CA 1
ATOM 741 C C . ASN A 1 94 ? -8.403 1.594 23.847 1.00 95.25 94 ASN A C 1
ATOM 743 O O . ASN A 1 94 ? -9.115 1.910 24.795 1.00 95.25 94 ASN A O 1
ATOM 747 N N . LEU A 1 95 ? -8.326 2.336 22.736 1.00 95.25 95 LEU A N 1
ATOM 748 C CA . LEU A 1 95 ? -9.110 3.562 22.538 1.00 95.25 95 LEU A CA 1
ATOM 749 C C . LEU A 1 95 ? -10.616 3.285 22.427 1.00 95.25 95 LEU A C 1
ATOM 751 O O . LEU A 1 95 ? -11.405 4.095 22.901 1.00 95.25 95 LEU A O 1
ATOM 755 N N . TYR A 1 96 ? -11.013 2.163 21.824 1.00 94.56 96 TYR A N 1
ATOM 756 C CA . TYR A 1 96 ? -12.417 1.738 21.766 1.00 94.56 96 TYR A CA 1
ATOM 757 C C . TYR A 1 96 ? -12.928 1.298 23.145 1.00 94.56 96 TYR A C 1
ATOM 759 O O . TYR A 1 96 ? -14.006 1.695 23.565 1.00 94.56 96 TYR A O 1
ATOM 767 N N . ASN A 1 97 ? -12.110 0.588 23.925 1.00 90.44 97 ASN A N 1
ATOM 768 C CA . ASN A 1 97 ? -12.484 0.169 25.281 1.00 90.44 97 ASN A CA 1
ATOM 769 C C . ASN A 1 97 ? -12.449 1.281 26.344 1.00 90.44 97 ASN A C 1
ATOM 771 O O . ASN A 1 97 ? -12.919 1.055 27.458 1.00 90.44 97 ASN A O 1
ATOM 775 N N . GLY A 1 98 ? -11.902 2.464 26.045 1.00 81.00 98 GLY A N 1
ATOM 776 C CA . GLY A 1 98 ? -11.770 3.583 26.991 1.00 81.00 98 GLY A CA 1
ATOM 777 C C . GLY A 1 98 ? -13.090 4.207 27.475 1.00 81.00 98 GLY A C 1
ATOM 778 O O . GLY A 1 98 ? -13.055 5.144 28.268 1.00 81.00 98 GLY A O 1
ATOM 779 N N . TYR A 1 99 ? -14.249 3.689 27.043 1.00 60.19 99 TYR A N 1
ATOM 780 C CA . TYR A 1 99 ? -15.587 4.261 27.263 1.00 60.19 99 TYR A CA 1
ATOM 781 C C . TYR A 1 99 ? -15.730 5.680 26.670 1.00 60.19 99 TYR A C 1
ATOM 783 O O . TYR A 1 99 ? -16.247 6.608 27.294 1.00 60.19 99 TYR A O 1
ATOM 791 N N . THR A 1 100 ? -15.265 5.808 25.420 1.00 67.31 100 THR A N 1
ATOM 792 C CA . THR A 1 100 ? -15.513 6.868 24.424 1.00 67.31 100 THR A CA 1
ATOM 793 C C . THR A 1 100 ? -15.575 8.305 24.930 1.00 67.31 100 THR A C 1
ATOM 795 O O . THR A 1 100 ? -16.581 9.006 24.788 1.00 67.31 100 THR A O 1
ATOM 798 N N . SER A 1 101 ? -14.438 8.820 25.393 1.00 84.44 101 SER A N 1
ATOM 799 C CA . SER A 1 101 ? -14.204 10.260 25.291 1.00 84.44 101 SER A CA 1
ATOM 800 C C . SER A 1 101 ? -14.166 10.675 23.815 1.00 84.44 101 SER 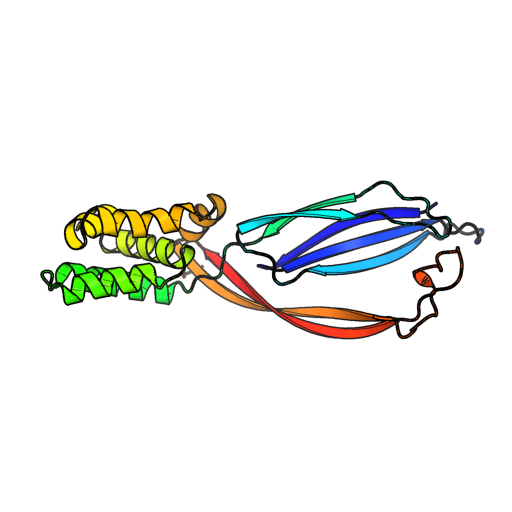A C 1
ATOM 802 O O . SER A 1 101 ? -13.496 10.041 22.995 1.00 84.44 101 SER A O 1
ATOM 804 N N . GLY A 1 102 ? -14.798 11.799 23.454 1.00 89.69 102 GLY A N 1
ATOM 805 C CA . GLY A 1 102 ? -14.713 12.342 22.088 1.00 89.69 102 GLY A CA 1
ATOM 806 C C . GLY A 1 102 ? -13.266 12.585 21.621 1.00 89.69 102 GLY A C 1
ATOM 807 O O . GLY A 1 102 ? -12.965 12.522 20.427 1.00 89.69 102 GLY A O 1
ATOM 808 N N . LYS A 1 103 ? -12.331 12.785 22.564 1.00 91.81 103 LYS A N 1
ATOM 809 C CA . LYS A 1 103 ? -10.892 12.878 22.282 1.00 91.81 103 LYS A CA 1
ATOM 810 C C . LYS A 1 103 ? -10.295 11.536 21.849 1.00 91.81 103 LYS A C 1
ATOM 812 O O . LYS A 1 103 ? -9.470 11.512 20.936 1.00 91.81 103 LYS A O 1
ATOM 817 N N . GLU A 1 104 ? -10.692 10.433 22.475 1.00 93.06 104 GLU A N 1
ATOM 818 C CA . GLU A 1 104 ? -10.210 9.086 22.138 1.00 93.06 104 GLU A CA 1
ATOM 819 C C . GLU A 1 104 ? -10.734 8.649 20.774 1.00 93.06 104 GLU A C 1
ATOM 821 O O . GLU A 1 104 ? -9.942 8.230 19.929 1.00 93.06 104 GLU A O 1
ATOM 826 N N . GLN A 1 105 ? -12.020 8.889 20.502 1.00 93.94 105 GLN A N 1
ATOM 827 C CA . GLN A 1 105 ? -12.622 8.659 19.185 1.00 93.94 105 GLN A CA 1
ATOM 828 C C . GLN A 1 105 ? -11.883 9.432 18.085 1.00 93.94 105 GLN A C 1
ATOM 830 O O . GLN A 1 105 ? -11.544 8.884 17.031 1.00 93.94 105 GLN A O 1
ATOM 835 N N . GLN A 1 106 ? -11.586 10.716 18.320 1.00 94.56 106 GLN A N 1
ATOM 836 C CA . GLN A 1 106 ? -10.852 11.520 17.345 1.00 94.56 106 GLN A CA 1
ATOM 837 C C . GLN A 1 106 ? -9.404 11.041 17.177 1.00 94.56 106 GLN A C 1
ATOM 839 O O . GLN A 1 106 ? -8.896 11.028 16.058 1.00 94.56 106 GLN A O 1
ATOM 844 N N . THR A 1 107 ? -8.757 10.599 18.256 1.00 95.44 107 THR A N 1
ATOM 845 C CA . THR A 1 107 ? -7.391 10.056 18.221 1.00 95.44 107 THR A CA 1
ATOM 846 C C . THR A 1 107 ? -7.329 8.738 17.447 1.00 95.44 107 THR A C 1
ATOM 848 O O . THR A 1 107 ? -6.418 8.555 16.634 1.00 95.44 107 THR A O 1
ATOM 851 N N . ALA A 1 108 ? -8.301 7.843 17.642 1.00 96.25 108 ALA A N 1
ATOM 852 C CA . ALA A 1 108 ? -8.416 6.591 16.897 1.00 96.25 108 ALA A CA 1
ATOM 853 C C . ALA A 1 108 ? -8.632 6.867 15.404 1.00 96.25 108 ALA A C 1
ATOM 855 O O . ALA A 1 108 ? -7.881 6.370 14.564 1.00 96.25 108 ALA A O 1
ATOM 856 N N . TYR A 1 109 ? -9.590 7.741 15.076 1.00 97.00 109 TYR A N 1
ATOM 857 C CA . TYR A 1 109 ? -9.860 8.137 13.695 1.00 97.00 109 TYR A CA 1
ATOM 858 C C . TYR A 1 109 ? -8.629 8.753 13.016 1.00 97.00 109 TYR A C 1
ATOM 860 O O . TYR A 1 109 ? -8.271 8.339 11.917 1.00 97.00 109 TYR A O 1
ATOM 868 N N . ASN A 1 110 ? -7.947 9.698 13.672 1.00 97.06 110 ASN A N 1
ATOM 869 C CA . ASN A 1 110 ? -6.742 10.324 13.122 1.00 97.06 110 ASN A CA 1
ATOM 870 C C . ASN A 1 110 ? -5.633 9.293 12.893 1.00 97.06 110 ASN A C 1
ATOM 872 O O . ASN A 1 110 ? -5.096 9.225 11.793 1.00 97.06 110 ASN A O 1
ATOM 876 N N . THR A 1 111 ? -5.372 8.422 13.875 1.00 97.19 111 THR A N 1
ATOM 877 C CA . THR A 1 111 ? -4.354 7.363 13.757 1.00 97.19 111 THR A CA 1
ATOM 878 C C . THR A 1 111 ? -4.619 6.476 12.531 1.00 97.19 111 THR A C 1
ATOM 880 O O . THR A 1 111 ? -3.715 6.228 11.735 1.00 97.19 111 THR A O 1
ATOM 883 N N . LEU A 1 112 ? -5.868 6.042 12.325 1.00 97.75 112 LEU A N 1
ATOM 884 C CA . LEU A 1 112 ? -6.257 5.198 11.186 1.00 97.75 112 LEU A CA 1
ATOM 885 C C . LEU A 1 112 ? -6.239 5.951 9.843 1.00 97.75 112 LEU A C 1
ATOM 887 O O . LEU A 1 112 ? -6.025 5.349 8.788 1.00 97.75 112 LEU A O 1
ATOM 891 N N . MET A 1 113 ? -6.439 7.271 9.863 1.00 97.19 113 MET A N 1
ATOM 892 C CA . MET A 1 113 ? -6.402 8.121 8.672 1.00 97.19 113 MET A CA 1
ATOM 893 C C . MET A 1 113 ? -4.993 8.610 8.300 1.00 97.19 113 MET A C 1
ATOM 895 O O . MET A 1 113 ? -4.758 8.969 7.143 1.00 97.19 113 MET A O 1
ATOM 899 N N . GLU A 1 114 ? -4.042 8.612 9.224 1.00 96.62 114 GLU A N 1
ATOM 900 C CA . GLU A 1 114 ? -2.662 9.035 8.964 1.00 96.62 114 GLU A CA 1
ATOM 901 C C . GLU A 1 114 ? -1.829 7.928 8.302 1.00 96.62 114 GLU A C 1
ATOM 903 O O . GLU A 1 114 ? -0.939 8.208 7.498 1.00 96.62 114 GLU A O 1
ATOM 908 N N . ILE A 1 115 ? -2.151 6.659 8.559 1.00 97.12 115 ILE A N 1
ATOM 909 C CA . ILE A 1 115 ? -1.386 5.516 8.045 1.00 97.12 115 ILE A CA 1
ATOM 910 C C . ILE A 1 115 ? -1.711 5.146 6.595 1.00 97.12 115 ILE A C 1
ATOM 912 O O . ILE A 1 115 ? -2.812 5.363 6.088 1.00 97.12 115 ILE A O 1
ATOM 916 N N . SER A 1 116 ? -0.756 4.527 5.897 1.00 95.31 116 SER A N 1
ATOM 917 C CA . SER A 1 116 ? -0.956 4.093 4.510 1.00 95.31 116 SER A CA 1
ATOM 918 C C . SER A 1 116 ? -2.048 3.010 4.399 1.00 95.31 116 SER A C 1
ATOM 920 O O . SER A 1 116 ? -2.217 2.218 5.326 1.00 95.31 116 SER A O 1
ATOM 922 N N . PRO A 1 117 ? -2.786 2.906 3.274 1.00 96.00 117 PRO A N 1
ATOM 923 C CA . PRO A 1 117 ? -3.801 1.863 3.116 1.00 96.00 117 PRO A CA 1
ATOM 924 C C . PRO A 1 117 ? -3.297 0.421 3.326 1.00 96.00 117 PRO A C 1
ATOM 926 O O . PRO A 1 117 ? -3.993 -0.337 3.996 1.00 96.00 117 PRO A O 1
ATOM 929 N N . PRO A 1 118 ? -2.109 0.011 2.827 1.00 95.44 118 PRO A N 1
ATOM 930 C CA . PRO A 1 118 ? -1.547 -1.308 3.130 1.00 95.44 118 PRO A CA 1
ATOM 931 C C . PRO A 1 118 ? -1.304 -1.534 4.625 1.00 95.44 118 PRO A C 1
ATOM 933 O O . PRO A 1 118 ? -1.577 -2.624 5.119 1.00 95.44 118 PRO A O 1
ATOM 936 N N . LEU A 1 119 ? -0.827 -0.505 5.338 1.00 96.69 119 LEU A N 1
ATOM 937 C CA . LEU A 1 119 ? -0.619 -0.576 6.782 1.00 96.69 119 LEU A CA 1
ATOM 938 C C . LEU A 1 119 ? -1.961 -0.678 7.517 1.00 96.69 119 LEU A C 1
ATOM 940 O O . LEU A 1 119 ? -2.103 -1.534 8.376 1.00 96.69 119 LEU A O 1
ATOM 944 N N . LEU A 1 120 ? -2.971 0.100 7.117 1.00 97.75 120 LEU A N 1
ATOM 945 C CA . LEU A 1 120 ? -4.335 0.011 7.653 1.00 97.75 120 LEU A CA 1
ATOM 946 C C . LEU A 1 120 ? -4.953 -1.382 7.459 1.00 97.75 120 LEU A C 1
ATOM 948 O O . LEU A 1 120 ? -5.544 -1.933 8.382 1.00 97.75 120 LEU A O 1
ATOM 952 N N . TYR A 1 121 ? -4.770 -1.982 6.282 1.00 97.38 121 TYR A N 1
ATOM 953 C CA . TYR A 1 121 ? -5.223 -3.350 6.020 1.00 97.38 121 TYR A CA 1
ATOM 954 C C . TYR A 1 121 ? -4.527 -4.370 6.923 1.00 97.38 121 TYR A C 1
ATOM 956 O O . TYR A 1 121 ? -5.131 -5.356 7.344 1.00 97.38 121 TYR A O 1
ATOM 964 N N . ARG A 1 122 ? -3.255 -4.121 7.253 1.00 97.56 122 ARG A N 1
ATOM 965 C CA . ARG A 1 122 ? -2.505 -4.959 8.185 1.00 97.56 122 ARG A CA 1
ATOM 966 C C . ARG A 1 122 ? -2.934 -4.753 9.640 1.00 97.56 122 ARG A C 1
ATOM 968 O O . ARG A 1 122 ? -3.041 -5.734 10.364 1.00 97.56 122 ARG A O 1
ATOM 975 N N . VAL A 1 123 ? -3.260 -3.522 10.039 1.00 98.25 123 VAL A N 1
ATOM 976 C CA . VAL A 1 123 ? -3.872 -3.212 11.344 1.00 98.25 123 VAL A CA 1
ATOM 977 C C . VAL A 1 123 ? -5.185 -3.973 11.508 1.00 98.25 123 VAL A C 1
ATOM 979 O O . VAL A 1 123 ? -5.376 -4.629 12.524 1.00 98.25 123 VAL A O 1
ATOM 982 N N . GLN A 1 124 ? -6.057 -3.959 10.492 1.00 97.94 124 GLN A N 1
ATOM 983 C CA . GLN A 1 124 ? -7.306 -4.729 10.516 1.00 97.94 124 GLN A CA 1
ATOM 984 C C . GLN A 1 124 ? -7.046 -6.229 10.722 1.00 97.94 124 GLN A C 1
ATOM 986 O O . GLN A 1 124 ? -7.756 -6.879 11.486 1.00 97.94 124 GLN A O 1
ATOM 991 N N . HIS A 1 125 ? -6.038 -6.785 10.043 1.00 97.06 125 HIS A N 1
ATOM 992 C CA . HIS A 1 125 ? -5.677 -8.194 10.194 1.00 97.06 125 HIS A CA 1
ATOM 993 C C . HIS A 1 125 ? -5.272 -8.536 11.634 1.00 97.06 125 HIS A C 1
ATOM 995 O O . HIS A 1 125 ? -5.808 -9.492 12.191 1.00 97.06 125 HIS A O 1
ATOM 1001 N N . HIS A 1 126 ? -4.382 -7.747 12.244 1.00 97.94 126 HIS A N 1
ATOM 1002 C CA . HIS A 1 126 ? -3.960 -7.952 13.636 1.00 97.94 126 HIS A CA 1
ATOM 1003 C C . HIS A 1 126 ? -5.099 -7.733 14.627 1.00 97.94 126 HIS A C 1
ATOM 1005 O O . HIS A 1 126 ? -5.304 -8.557 15.514 1.00 97.94 126 HIS A O 1
ATOM 1011 N N . TYR A 1 127 ? -5.897 -6.682 14.429 1.00 98.38 127 TYR A N 1
ATOM 1012 C CA . TYR A 1 127 ? -7.049 -6.400 15.280 1.00 98.38 127 TYR A CA 1
ATOM 1013 C C . TYR A 1 127 ? -8.011 -7.588 15.313 1.00 98.38 127 TYR A C 1
ATOM 1015 O O . TYR A 1 127 ? -8.381 -8.056 16.386 1.00 98.38 127 TYR A O 1
ATOM 1023 N N . ASN A 1 128 ? -8.381 -8.122 14.146 1.00 97.75 128 ASN A N 1
ATOM 1024 C CA . ASN A 1 128 ? -9.282 -9.269 14.081 1.00 97.75 128 ASN A CA 1
ATOM 1025 C C . ASN A 1 128 ? -8.629 -10.537 14.647 1.00 97.75 128 ASN A C 1
ATOM 1027 O O . ASN A 1 128 ? -9.288 -11.289 15.354 1.00 97.75 128 ASN A O 1
ATOM 1031 N N . SER A 1 129 ? -7.328 -10.747 14.420 1.00 96.31 129 SER A N 1
ATOM 1032 C CA . SER A 1 129 ? -6.614 -11.896 14.992 1.00 96.31 129 SER A CA 1
ATOM 1033 C C . SER A 1 129 ? -6.681 -11.938 16.524 1.00 96.31 129 SER A C 1
ATOM 1035 O O . SER A 1 129 ? -6.766 -13.023 17.098 1.00 96.31 129 SER A O 1
ATOM 1037 N N . HIS A 1 130 ? -6.640 -10.780 17.190 1.00 96.44 130 HIS A N 1
ATOM 1038 C CA . HIS A 1 130 ? -6.579 -10.699 18.655 1.00 96.44 130 HIS A CA 1
ATOM 1039 C C . HIS A 1 130 ? -7.946 -10.456 19.312 1.00 96.44 130 HIS A C 1
ATOM 1041 O O . HIS A 1 130 ? -8.223 -10.981 20.398 1.00 96.44 130 HIS A O 1
ATOM 1047 N N . TYR A 1 131 ? -8.813 -9.675 18.664 1.00 97.19 131 TYR A N 1
ATOM 1048 C CA . TYR A 1 131 ? -9.975 -9.049 19.303 1.00 97.19 131 TYR A CA 1
ATOM 1049 C C . TYR A 1 131 ? -11.320 -9.344 18.636 1.00 97.19 131 TYR A C 1
ATOM 1051 O O . TYR A 1 131 ? -12.337 -8.906 19.164 1.00 97.19 131 TYR A O 1
ATOM 1059 N N . GLU A 1 132 ? -11.376 -10.131 17.554 1.00 96.25 132 GLU A N 1
ATOM 1060 C CA . GLU A 1 132 ? -12.633 -10.442 16.841 1.00 96.25 132 GLU A CA 1
ATOM 1061 C C . GLU A 1 132 ? -13.722 -11.033 17.752 1.00 96.25 132 GLU A C 1
ATOM 1063 O O . GLU A 1 132 ? -14.904 -10.749 17.571 1.00 96.25 132 GLU A O 1
ATOM 1068 N N . LYS A 1 133 ? -13.339 -11.765 18.809 1.00 96.00 133 LYS A N 1
ATOM 1069 C CA . LYS A 1 133 ? -14.267 -12.267 19.844 1.00 96.00 133 LYS A CA 1
ATOM 1070 C C . LYS A 1 133 ? -15.075 -11.172 20.552 1.00 96.00 133 LYS A C 1
ATOM 1072 O O . LYS A 1 133 ? -16.105 -11.469 21.149 1.00 96.00 133 LYS A O 1
ATOM 1077 N N . PHE A 1 134 ? -14.600 -9.931 20.521 1.00 93.75 134 PHE A N 1
ATOM 1078 C CA . PHE A 1 134 ? -15.270 -8.770 21.092 1.00 93.75 134 PHE A CA 1
ATOM 1079 C C . PHE A 1 134 ? -15.950 -7.909 20.025 1.00 93.75 134 PHE A C 1
ATOM 1081 O O . PHE A 1 134 ? -16.443 -6.841 20.362 1.00 93.75 134 PHE A O 1
ATOM 1088 N N . GLY A 1 135 ? -16.009 -8.353 18.771 1.00 94.88 135 GLY A N 1
ATOM 1089 C CA . GLY A 1 135 ? -16.490 -7.591 17.624 1.00 94.88 135 GLY A CA 1
ATOM 1090 C C . GLY A 1 135 ? -15.350 -7.331 16.648 1.00 94.88 135 GLY A C 1
ATOM 1091 O O . GLY A 1 135 ? -14.261 -6.913 17.043 1.00 94.88 135 GLY A O 1
ATOM 1092 N N . ASP A 1 136 ? -15.594 -7.598 15.368 1.00 96.56 136 ASP A N 1
ATOM 1093 C CA . ASP A 1 136 ? -14.590 -7.362 14.338 1.00 96.56 136 ASP A CA 1
ATOM 1094 C C . ASP A 1 136 ? -14.274 -5.863 14.185 1.00 96.56 136 ASP A C 1
ATOM 1096 O O . ASP A 1 136 ? -15.037 -4.984 14.596 1.00 96.56 136 ASP A O 1
ATOM 1100 N N . PHE A 1 137 ? -13.130 -5.565 13.570 1.00 97.75 137 PHE A N 1
ATOM 1101 C CA . PHE A 1 137 ? -12.652 -4.201 13.364 1.00 97.75 137 PHE A CA 1
ATOM 1102 C C . PHE A 1 137 ? -13.657 -3.303 12.633 1.00 97.75 137 PHE A C 1
ATOM 1104 O O . PHE A 1 137 ? -13.711 -2.109 12.912 1.00 97.75 137 PHE A O 1
ATOM 1111 N N . VAL A 1 138 ? -14.426 -3.839 11.681 1.00 97.12 138 VAL A N 1
ATOM 1112 C CA . VAL A 1 138 ? -15.383 -3.066 10.875 1.00 97.12 138 VAL A CA 1
ATOM 1113 C C . VAL A 1 138 ? -16.550 -2.642 11.754 1.00 97.12 138 VAL A C 1
ATOM 1115 O O . VAL A 1 138 ? -16.845 -1.452 11.851 1.00 97.12 138 VAL A O 1
ATOM 1118 N N . TRP A 1 139 ? -17.156 -3.618 12.423 1.00 96.38 139 TRP A N 1
ATOM 1119 C CA . TRP A 1 139 ? -18.300 -3.431 13.296 1.00 96.38 139 TRP A CA 1
ATOM 1120 C C . TRP A 1 139 ? -17.945 -2.534 14.484 1.00 96.38 139 TRP A C 1
ATOM 1122 O O . TRP A 1 139 ? -18.639 -1.555 14.746 1.00 96.38 139 TRP A O 1
ATOM 1132 N N . ARG A 1 140 ? -16.798 -2.781 15.131 1.00 96.50 140 ARG A N 1
ATOM 1133 C CA . ARG A 1 140 ? -16.301 -1.930 16.222 1.00 96.50 140 ARG A CA 1
ATOM 1134 C C . ARG A 1 140 ? -15.960 -0.520 15.766 1.00 96.50 140 ARG A C 1
ATOM 1136 O O . ARG A 1 140 ? -16.278 0.433 16.462 1.00 96.50 140 ARG A O 1
ATOM 1143 N N . SER A 1 141 ? -15.364 -0.351 14.587 1.00 96.31 141 SER A N 1
ATOM 1144 C CA . SER A 1 141 ? -15.112 0.992 14.049 1.00 96.31 141 SER A CA 1
ATOM 1145 C C . SER A 1 141 ? -16.407 1.779 13.841 1.00 96.31 141 SER A C 1
ATOM 1147 O O . SER A 1 141 ? -16.423 2.992 14.043 1.00 96.31 141 SER A O 1
ATOM 1149 N N . GLU A 1 142 ? -17.474 1.115 13.395 1.00 96.62 142 GLU A N 1
ATOM 1150 C CA . GLU A 1 142 ? -18.780 1.737 13.173 1.00 96.62 142 GLU A CA 1
ATOM 1151 C C . GLU A 1 142 ? -19.482 2.108 14.479 1.00 96.62 142 GLU A C 1
ATOM 1153 O O . GLU A 1 142 ? -19.990 3.225 14.571 1.00 96.62 142 GLU A O 1
ATOM 1158 N N . ASP A 1 143 ? -19.447 1.234 15.484 1.00 94.88 143 ASP A N 1
ATOM 1159 C CA . ASP A 1 143 ? -20.023 1.484 16.811 1.00 94.88 143 ASP A CA 1
ATOM 1160 C C . ASP A 1 143 ? -19.330 2.668 17.512 1.00 94.88 143 ASP A C 1
ATOM 1162 O O . ASP A 1 143 ? -19.967 3.625 17.952 1.00 94.88 143 ASP A O 1
ATOM 1166 N N . GLU A 1 144 ? -17.995 2.673 17.506 1.00 95.25 144 GLU A N 1
ATOM 1167 C CA . GLU A 1 144 ? -17.194 3.611 18.299 1.00 95.25 144 GLU A CA 1
ATOM 1168 C C . GLU A 1 144 ? -16.981 4.969 17.606 1.00 95.25 144 GLU A C 1
ATOM 1170 O O . GLU A 1 144 ? -16.776 5.990 18.265 1.00 95.25 144 GLU A O 1
ATOM 1175 N N . LEU A 1 145 ? -16.991 5.013 16.265 1.00 95.38 145 LEU A N 1
ATOM 1176 C CA . LEU A 1 145 ? -16.721 6.234 15.483 1.00 95.38 145 LEU A CA 1
ATOM 1177 C C . LEU A 1 145 ? -17.921 6.723 14.661 1.00 95.38 145 LEU A C 1
ATOM 1179 O O . LEU A 1 145 ? -17.877 7.831 14.110 1.00 95.38 145 LEU A O 1
ATOM 1183 N N . GLY A 1 146 ? -18.966 5.910 14.543 1.00 95.38 146 GLY A N 1
ATOM 1184 C CA . GLY A 1 146 ? -20.116 6.144 13.683 1.00 95.38 146 GLY A CA 1
ATOM 1185 C C . GLY A 1 146 ? -19.892 5.736 12.214 1.00 95.38 146 GLY A C 1
ATOM 1186 O O . GLY A 1 146 ? -18.762 5.745 11.700 1.00 95.38 146 GLY A O 1
ATOM 1187 N N . PRO A 1 147 ? -20.987 5.484 11.469 1.00 96.81 147 PRO A N 1
ATOM 1188 C CA . PRO A 1 147 ? -20.959 4.893 10.126 1.00 96.81 147 PRO A CA 1
ATOM 1189 C C . PRO A 1 147 ? -20.156 5.714 9.117 1.00 96.81 147 PRO A C 1
ATOM 1191 O O . PRO A 1 147 ? -19.426 5.176 8.285 1.00 96.81 147 PRO A O 1
ATOM 1194 N N . ARG A 1 148 ? -20.231 7.049 9.199 1.00 97.44 148 ARG A N 1
ATOM 1195 C CA . ARG A 1 148 ? -19.532 7.933 8.257 1.00 97.44 148 ARG A CA 1
ATOM 1196 C C . ARG A 1 148 ? -18.013 7.835 8.396 1.00 97.44 148 ARG A C 1
ATOM 1198 O O . ARG A 1 148 ? -17.318 7.779 7.383 1.00 97.44 148 ARG A O 1
ATOM 1205 N N . LYS A 1 149 ? -17.489 7.843 9.626 1.00 96.81 149 LYS A N 1
ATOM 1206 C CA . LYS A 1 149 ? -16.041 7.771 9.874 1.00 96.81 149 LYS A CA 1
ATOM 1207 C C . LYS A 1 149 ? -15.509 6.374 9.566 1.00 96.81 149 LYS A C 1
ATOM 1209 O O . LYS A 1 149 ? -14.504 6.269 8.863 1.00 96.81 149 LYS A O 1
ATOM 1214 N N . ALA A 1 150 ? -16.217 5.332 10.002 1.00 96.94 150 ALA A N 1
ATOM 1215 C CA . ALA A 1 150 ? -15.876 3.948 9.690 1.00 96.94 150 ALA A CA 1
ATOM 1216 C C . ALA A 1 150 ? -15.806 3.716 8.174 1.00 96.94 150 ALA A C 1
ATOM 1218 O O . ALA A 1 150 ? -14.784 3.263 7.662 1.00 96.94 150 ALA A O 1
ATOM 1219 N N . HIS A 1 151 ? -16.822 4.145 7.420 1.00 97.31 151 HIS A N 1
ATOM 1220 C CA . HIS A 1 151 ? -16.830 3.987 5.967 1.00 97.31 151 HIS A CA 1
ATOM 1221 C C . HIS A 1 151 ? -15.643 4.686 5.276 1.00 97.31 151 HIS A C 1
ATOM 1223 O O . HIS A 1 151 ? -15.055 4.134 4.344 1.00 97.31 151 HIS A O 1
ATOM 1229 N N . LEU A 1 152 ? -15.241 5.878 5.736 1.00 97.44 152 LEU A N 1
ATOM 1230 C CA . LEU A 1 152 ? -14.069 6.579 5.194 1.00 97.44 152 LEU A CA 1
ATOM 1231 C C . LEU A 1 152 ? -12.764 5.816 5.438 1.00 97.44 152 LEU A C 1
ATOM 1233 O O . LEU A 1 152 ? -11.920 5.777 4.542 1.00 97.44 152 LEU A O 1
ATOM 1237 N N . ILE A 1 153 ? -12.608 5.199 6.612 1.00 97.19 153 ILE A N 1
ATOM 1238 C CA . ILE A 1 153 ? -11.457 4.345 6.933 1.00 97.19 153 ILE A CA 1
ATOM 1239 C C . ILE A 1 153 ? -11.443 3.134 5.992 1.00 97.19 153 ILE A C 1
ATOM 1241 O O . ILE A 1 153 ? -10.450 2.901 5.299 1.00 97.19 153 ILE A O 1
ATOM 1245 N N . LEU A 1 154 ? -12.560 2.408 5.896 1.00 95.31 154 LEU A N 1
ATOM 1246 C CA . LEU A 1 154 ? -12.661 1.175 5.109 1.00 95.31 154 LEU A CA 1
ATOM 1247 C C . LEU A 1 154 ? -12.402 1.409 3.619 1.00 95.31 154 LEU A C 1
ATOM 1249 O O . LEU A 1 154 ? -11.621 0.681 3.002 1.00 95.31 154 LEU A O 1
ATOM 1253 N N . ARG A 1 155 ? -12.950 2.492 3.059 1.00 96.69 155 ARG A N 1
ATOM 1254 C CA . ARG A 1 155 ? -12.787 2.850 1.642 1.00 96.69 155 ARG A CA 1
ATOM 1255 C C . ARG A 1 155 ? -11.327 3.073 1.235 1.00 96.69 155 ARG A C 1
ATOM 1257 O O . ARG A 1 155 ? -10.980 2.954 0.059 1.00 96.69 155 ARG A O 1
ATOM 1264 N N . ARG A 1 156 ? -10.424 3.376 2.176 1.00 95.62 156 ARG A N 1
ATOM 1265 C CA . ARG A 1 156 ? -8.984 3.486 1.873 1.00 95.62 156 ARG A CA 1
ATOM 1266 C C . ARG A 1 156 ? -8.410 2.155 1.409 1.00 95.62 156 ARG A C 1
ATOM 1268 O O . ARG A 1 156 ? -7.558 2.137 0.522 1.00 95.62 156 ARG A O 1
ATOM 1275 N N . MET A 1 157 ? -8.886 1.053 1.982 1.00 93.50 157 MET A N 1
ATOM 1276 C CA . MET A 1 157 ? -8.393 -0.290 1.690 1.00 93.50 157 MET A CA 1
ATOM 1277 C C . MET A 1 157 ? -8.879 -0.820 0.333 1.00 93.50 157 MET A C 1
ATOM 1279 O O . MET A 1 157 ? -8.284 -1.761 -0.198 1.00 93.50 157 MET A O 1
ATOM 1283 N N . ASP A 1 158 ? -9.894 -0.203 -0.282 1.00 91.25 158 ASP A N 1
ATOM 1284 C CA . ASP A 1 158 ? -10.396 -0.537 -1.632 1.00 91.25 158 ASP A CA 1
ATOM 1285 C C . ASP A 1 158 ? -9.400 -0.282 -2.749 1.00 91.25 158 ASP A C 1
ATOM 1287 O O . ASP A 1 158 ? -9.445 -0.929 -3.792 1.00 91.25 158 ASP A O 1
ATOM 1291 N N . ARG A 1 159 ? -8.425 0.591 -2.503 1.00 86.75 159 ARG A N 1
ATOM 1292 C CA . ARG A 1 159 ? -7.354 0.881 -3.460 1.00 86.75 159 ARG A CA 1
ATOM 1293 C C . ARG A 1 159 ? -6.267 -0.197 -3.498 1.00 86.75 159 ARG A C 1
ATOM 1295 O O . ARG A 1 159 ? -5.366 -0.118 -4.328 1.00 86.75 159 ARG A O 1
ATOM 1302 N N . ILE A 1 160 ? -6.312 -1.180 -2.597 1.00 91.88 160 ILE A N 1
ATOM 1303 C CA . ILE A 1 160 ? -5.319 -2.255 -2.520 1.00 91.88 160 ILE A CA 1
ATOM 1304 C C . ILE A 1 160 ? -5.711 -3.364 -3.495 1.00 91.88 160 ILE A C 1
ATOM 1306 O O . ILE A 1 160 ? -6.809 -3.914 -3.419 1.00 91.88 160 ILE A O 1
ATOM 1310 N N . SER A 1 161 ? -4.787 -3.739 -4.378 1.00 91.38 161 SER A N 1
ATOM 1311 C CA . SER A 1 161 ? -5.000 -4.825 -5.333 1.00 91.38 161 SER A CA 1
ATOM 1312 C C . SER A 1 161 ? -5.271 -6.160 -4.628 1.00 91.38 161 SER A C 1
ATOM 1314 O O . SER A 1 161 ? -4.711 -6.443 -3.567 1.00 91.38 161 SER A O 1
ATOM 1316 N N . LEU A 1 162 ? -6.080 -7.027 -5.249 1.00 91.25 162 LEU A N 1
ATOM 1317 C CA . LEU A 1 162 ? -6.431 -8.346 -4.696 1.00 91.25 162 LEU A CA 1
ATOM 1318 C C . LEU A 1 162 ? -5.200 -9.203 -4.359 1.00 91.25 162 LEU A C 1
ATOM 1320 O O . LEU A 1 162 ? -5.163 -9.862 -3.324 1.00 91.25 162 LEU A O 1
ATOM 1324 N N . PHE A 1 163 ? -4.162 -9.132 -5.194 1.00 90.50 163 PHE A N 1
ATOM 1325 C CA . PHE A 1 163 ? -2.883 -9.803 -4.951 1.00 90.50 163 PHE A CA 1
ATOM 1326 C C . PHE A 1 163 ? -2.240 -9.347 -3.639 1.00 90.50 163 PHE A C 1
ATOM 1328 O O . PHE A 1 163 ? -1.861 -10.172 -2.812 1.00 90.50 163 PHE A O 1
ATOM 1335 N N . CYS A 1 164 ? -2.172 -8.033 -3.411 1.00 92.38 164 CYS A N 1
ATOM 1336 C CA . CYS A 1 164 ? -1.600 -7.507 -2.180 1.00 92.38 164 CYS A CA 1
ATOM 1337 C C . CYS A 1 164 ? -2.476 -7.781 -0.970 1.00 92.38 164 CYS A C 1
ATOM 1339 O O . CYS A 1 164 ? -1.939 -8.120 0.074 1.00 92.38 164 CYS A O 1
ATOM 1341 N N . ARG A 1 165 ? -3.805 -7.737 -1.103 1.00 94.12 165 ARG A N 1
ATOM 1342 C CA . ARG A 1 165 ? -4.709 -8.174 -0.029 1.00 94.12 165 ARG A CA 1
ATOM 1343 C C . ARG A 1 165 ? -4.424 -9.618 0.395 1.00 94.12 165 ARG A C 1
ATOM 1345 O O . ARG A 1 165 ? -4.361 -9.890 1.587 1.00 94.12 165 ARG A O 1
ATOM 1352 N N . SER A 1 166 ? -4.188 -10.521 -0.559 1.00 93.62 166 SER A N 1
ATOM 1353 C CA . SER A 1 166 ? -3.820 -11.911 -0.258 1.00 93.62 166 SER A CA 1
ATOM 1354 C C . SER A 1 166 ? -2.488 -12.013 0.488 1.00 93.62 166 SER A C 1
ATOM 1356 O O . SER A 1 166 ? -2.397 -12.748 1.465 1.00 93.62 166 SER A O 1
ATOM 1358 N N . LEU A 1 167 ? -1.461 -11.275 0.056 1.00 93.75 167 LEU A N 1
ATOM 1359 C CA . LEU A 1 167 ? -0.142 -11.297 0.698 1.00 93.75 167 LEU A CA 1
ATOM 1360 C C . LEU A 1 167 ? -0.146 -10.632 2.082 1.00 93.75 167 LEU A C 1
ATOM 1362 O O . LEU A 1 167 ? 0.491 -11.130 3.006 1.00 93.75 167 LEU A O 1
ATOM 1366 N N . LEU A 1 168 ? -0.902 -9.549 2.263 1.00 94.88 168 LEU A N 1
ATOM 1367 C CA . LEU A 1 168 ? -1.003 -8.822 3.532 1.00 94.88 168 LEU A CA 1
ATOM 1368 C C . LEU A 1 168 ? -1.784 -9.584 4.619 1.00 94.88 168 LEU A C 1
ATOM 1370 O O . LEU A 1 168 ? -1.761 -9.173 5.775 1.00 94.88 168 LEU A O 1
ATOM 1374 N N . ARG A 1 169 ? -2.442 -10.697 4.272 1.00 94.62 169 ARG A N 1
ATOM 1375 C CA . ARG A 1 169 ? -3.063 -11.646 5.218 1.00 94.62 169 ARG A CA 1
ATOM 1376 C C . ARG A 1 169 ? -2.111 -12.746 5.700 1.00 94.62 169 ARG A C 1
ATOM 1378 O O . ARG A 1 169 ? -2.550 -13.660 6.389 1.00 94.62 169 ARG A O 1
ATOM 1385 N N . SER A 1 170 ? -0.839 -12.704 5.305 1.00 94.00 170 SER A N 1
ATOM 1386 C CA . SER A 1 170 ? 0.161 -13.689 5.741 1.00 94.00 170 SER A CA 1
ATOM 1387 C C . SER A 1 170 ? 0.327 -13.682 7.263 1.00 94.00 170 SER A C 1
ATOM 1389 O O . SER A 1 170 ? 0.065 -12.672 7.908 1.00 94.00 170 SER A O 1
ATOM 1391 N N . GLY A 1 171 ? 0.790 -14.788 7.849 1.00 91.50 171 GLY A N 1
ATOM 1392 C CA . GLY A 1 171 ? 0.965 -14.885 9.303 1.00 91.50 171 GLY A CA 1
ATOM 1393 C C . GLY A 1 171 ? 1.985 -13.882 9.847 1.00 91.50 171 GLY A C 1
ATOM 1394 O O . GLY A 1 171 ? 1.800 -13.337 10.928 1.00 91.50 171 GLY A O 1
ATOM 1395 N N . PHE A 1 172 ? 3.025 -13.571 9.073 1.00 92.31 172 PHE A N 1
ATOM 1396 C CA . PHE A 1 172 ? 3.942 -12.472 9.372 1.00 92.31 172 PHE A CA 1
ATOM 1397 C C . PHE A 1 172 ? 4.437 -11.797 8.094 1.00 92.31 172 PHE A C 1
ATOM 1399 O O . PHE A 1 172 ? 4.421 -12.393 7.008 1.00 92.31 172 PHE A O 1
ATOM 1406 N N . ILE A 1 173 ? 4.911 -10.563 8.251 1.00 94.25 173 ILE A N 1
ATOM 1407 C CA . ILE A 1 173 ? 5.600 -9.810 7.204 1.00 94.25 173 ILE A CA 1
ATOM 1408 C C . ILE A 1 173 ? 6.918 -9.285 7.770 1.00 94.25 173 ILE A C 1
ATOM 1410 O O . ILE A 1 173 ? 6.939 -8.630 8.806 1.00 94.25 173 ILE A O 1
ATOM 1414 N N . GLN A 1 174 ? 8.028 -9.556 7.088 1.00 91.88 174 GLN A N 1
ATOM 1415 C CA . GLN A 1 174 ? 9.338 -9.027 7.462 1.00 91.88 174 GLN A CA 1
ATOM 1416 C C . GLN A 1 174 ? 9.908 -8.164 6.340 1.00 91.88 174 GLN A C 1
ATOM 1418 O O . GLN A 1 174 ? 9.858 -8.539 5.171 1.00 91.88 174 GLN A O 1
ATOM 1423 N N . SER A 1 175 ? 10.485 -7.018 6.691 1.00 87.56 175 SER A N 1
ATOM 1424 C CA . SER A 1 175 ? 11.231 -6.191 5.746 1.00 87.56 175 SER A CA 1
ATOM 1425 C C . SER A 1 175 ? 12.678 -6.675 5.646 1.00 87.56 175 SER A C 1
ATOM 1427 O O . SER A 1 175 ? 13.364 -6.806 6.662 1.00 87.56 175 SER A O 1
ATOM 1429 N N . ARG A 1 176 ? 13.158 -6.917 4.423 1.00 86.81 176 ARG A N 1
ATOM 1430 C CA . ARG A 1 176 ? 14.574 -7.167 4.122 1.00 86.81 176 ARG A CA 1
ATOM 1431 C C . ARG A 1 176 ? 15.078 -6.113 3.149 1.00 86.81 176 ARG A C 1
ATOM 1433 O O . ARG A 1 176 ? 14.439 -5.861 2.131 1.00 86.81 176 ARG A O 1
ATOM 1440 N N . THR A 1 177 ? 16.244 -5.543 3.436 1.00 88.38 177 THR A N 1
ATOM 1441 C CA . THR A 1 177 ? 16.969 -4.687 2.488 1.00 88.38 177 THR A CA 1
ATOM 1442 C C . THR A 1 177 ? 18.050 -5.511 1.802 1.00 88.38 177 THR A C 1
ATOM 1444 O O . THR A 1 177 ? 18.859 -6.146 2.473 1.00 88.38 177 THR A O 1
ATOM 1447 N N . GLU A 1 178 ? 18.063 -5.503 0.475 1.00 85.62 178 GLU A N 1
ATOM 1448 C CA . GLU A 1 178 ? 19.103 -6.120 -0.346 1.00 85.62 178 GLU A CA 1
ATOM 1449 C C . GLU A 1 178 ? 19.857 -5.038 -1.118 1.00 85.62 178 GLU A C 1
ATOM 1451 O O . GLU A 1 178 ? 19.242 -4.128 -1.670 1.00 85.62 178 GLU A O 1
ATOM 1456 N N . SER A 1 179 ? 21.181 -5.149 -1.174 1.00 86.94 179 SER A N 1
ATOM 1457 C CA . SER A 1 179 ? 22.038 -4.254 -1.952 1.00 86.94 179 SER A CA 1
ATOM 1458 C C . SER A 1 179 ? 22.410 -4.932 -3.264 1.00 86.94 179 SER A C 1
ATOM 1460 O O . SER A 1 179 ? 22.997 -6.012 -3.252 1.00 86.94 179 SER A O 1
ATOM 1462 N N . VAL A 1 180 ? 22.059 -4.314 -4.389 1.00 85.94 180 VAL A N 1
ATOM 1463 C CA . VAL A 1 180 ? 22.280 -4.871 -5.730 1.00 85.94 180 VAL A CA 1
ATOM 1464 C C . VAL A 1 180 ? 23.213 -3.945 -6.518 1.00 85.94 180 VAL A C 1
ATOM 1466 O O . VAL A 1 180 ? 22.922 -2.749 -6.610 1.00 85.94 180 VAL A O 1
ATOM 1469 N N . PRO A 1 181 ? 24.328 -4.445 -7.079 1.00 89.31 181 PRO A N 1
ATOM 1470 C CA . PRO A 1 181 ? 25.191 -3.647 -7.941 1.00 89.31 181 PRO A CA 1
ATOM 1471 C C . PRO A 1 181 ? 24.563 -3.439 -9.326 1.00 89.31 181 PRO A C 1
ATOM 1473 O O . PRO A 1 181 ? 23.832 -4.290 -9.835 1.00 89.31 181 PRO A O 1
ATOM 1476 N N . TYR A 1 182 ? 24.856 -2.302 -9.952 1.00 85.94 182 TYR A N 1
ATOM 1477 C CA . TYR A 1 182 ? 24.455 -1.976 -11.314 1.00 85.94 182 TYR A CA 1
ATOM 1478 C C . TYR A 1 182 ? 25.463 -1.070 -12.018 1.00 85.94 182 TYR A C 1
ATOM 1480 O O . TYR A 1 182 ? 26.144 -0.262 -11.389 1.00 85.94 182 TYR A O 1
ATOM 1488 N N . MET A 1 183 ? 25.513 -1.159 -13.347 1.00 89.25 183 MET A N 1
ATOM 1489 C CA . MET A 1 183 ? 26.357 -0.293 -14.170 1.00 89.25 183 MET A CA 1
ATOM 1490 C C . MET A 1 183 ? 25.597 0.969 -14.577 1.00 89.25 183 MET A C 1
ATOM 1492 O O . MET A 1 183 ? 24.526 0.897 -15.181 1.00 89.25 183 MET A O 1
ATOM 1496 N N . LEU A 1 184 ? 26.166 2.134 -14.279 1.00 89.81 184 LEU A N 1
ATOM 1497 C CA . LEU A 1 184 ? 25.723 3.426 -14.787 1.00 89.81 184 LEU A CA 1
ATOM 1498 C C . LEU A 1 184 ? 26.680 3.875 -15.892 1.00 89.81 184 LEU A C 1
ATOM 1500 O O . LEU A 1 184 ? 27.785 4.328 -15.602 1.00 89.81 184 LEU A O 1
ATOM 1504 N N . CYS A 1 185 ? 26.241 3.779 -17.145 1.00 89.31 185 CYS A N 1
ATOM 1505 C CA . CYS A 1 185 ? 27.007 4.228 -18.304 1.00 89.31 185 CYS A CA 1
ATOM 1506 C C . CYS A 1 185 ? 26.532 5.600 -18.788 1.00 89.31 185 CYS A C 1
ATOM 1508 O O . CYS A 1 185 ? 25.329 5.853 -18.885 1.00 89.31 185 CYS A O 1
ATOM 1510 N N . ARG A 1 186 ? 27.478 6.484 -19.104 1.00 87.94 186 ARG A N 1
ATOM 1511 C CA . ARG A 1 186 ? 27.238 7.780 -19.748 1.00 87.94 186 ARG A CA 1
ATOM 1512 C C . ARG A 1 186 ? 28.096 7.887 -21.002 1.00 87.94 186 ARG A C 1
ATOM 1514 O O . ARG A 1 186 ? 29.215 7.389 -21.022 1.00 87.94 186 ARG A O 1
ATOM 1521 N N . SER A 1 187 ? 27.558 8.516 -22.041 1.00 84.44 187 SER A N 1
ATOM 1522 C CA . SER A 1 187 ? 28.343 8.874 -23.224 1.00 84.44 187 SER A CA 1
ATOM 1523 C C . SER A 1 187 ? 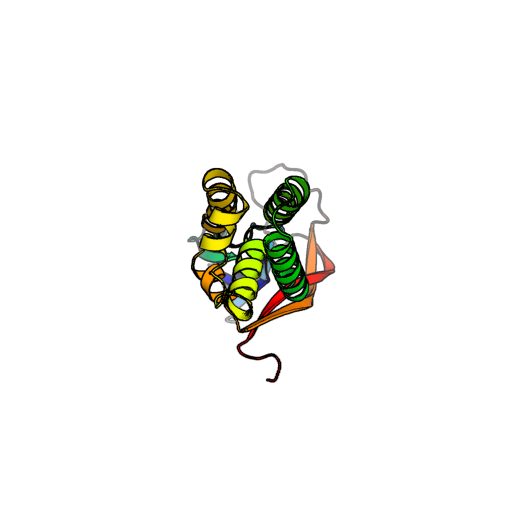29.280 10.025 -22.870 1.00 84.44 187 SER A C 1
ATOM 1525 O O . SER A 1 187 ? 28.814 11.022 -22.319 1.00 84.44 187 SER A O 1
ATOM 1527 N N . ASP A 1 188 ? 30.567 9.889 -23.192 1.00 71.31 188 ASP A N 1
ATOM 1528 C CA . ASP A 1 188 ? 31.554 10.975 -23.052 1.00 71.31 188 ASP A CA 1
ATOM 1529 C C . ASP A 1 188 ? 31.390 12.045 -24.150 1.00 71.31 188 ASP A C 1
ATOM 1531 O O . ASP A 1 188 ? 31.833 13.182 -24.002 1.00 71.31 188 ASP A O 1
ATOM 1535 N N . ASP A 1 189 ? 30.726 11.692 -25.252 1.00 63.47 189 ASP A N 1
ATOM 1536 C CA . ASP A 1 189 ? 30.628 12.519 -26.450 1.00 63.47 189 ASP A CA 1
ATOM 1537 C C . ASP A 1 189 ? 29.415 13.471 -26.405 1.00 63.47 189 ASP A C 1
ATOM 1539 O O . ASP A 1 189 ? 28.269 13.051 -26.590 1.00 63.47 189 ASP A O 1
ATOM 1543 N N . THR A 1 190 ? 29.657 14.781 -26.267 1.00 56.97 190 THR A N 1
ATOM 1544 C CA . THR A 1 190 ? 28.736 15.833 -26.737 1.00 56.97 190 THR A CA 1
ATOM 1545 C C . THR A 1 190 ? 28.908 15.993 -28.249 1.00 56.97 190 THR A C 1
ATOM 1547 O O . THR A 1 190 ? 29.535 16.945 -28.716 1.00 56.97 190 THR A O 1
ATOM 1550 N N . ARG A 1 191 ? 28.437 15.027 -29.046 1.00 56.19 191 ARG A N 1
ATOM 1551 C CA . ARG A 1 191 ? 28.551 15.134 -30.511 1.00 56.19 191 ARG A CA 1
ATOM 1552 C C . ARG A 1 191 ? 27.595 16.203 -31.066 1.00 56.19 191 ARG A C 1
ATOM 1554 O O . ARG A 1 191 ? 26.437 16.250 -30.647 1.00 56.19 191 ARG A O 1
ATOM 1561 N N . PRO A 1 192 ? 28.047 17.044 -32.016 1.00 48.16 192 PRO A N 1
ATOM 1562 C CA . PRO A 1 192 ? 27.202 18.039 -32.663 1.00 48.16 192 PRO A CA 1
ATOM 1563 C C . PRO A 1 192 ? 26.131 17.335 -33.503 1.00 48.16 192 PRO A C 1
ATOM 1565 O O . PRO A 1 192 ? 26.436 16.520 -34.373 1.00 48.16 192 PRO A O 1
ATOM 1568 N N . GLY A 1 193 ? 24.863 17.639 -33.226 1.00 52.59 193 GLY A N 1
ATOM 1569 C CA . GLY A 1 193 ? 23.736 17.191 -34.037 1.00 52.59 193 GLY A CA 1
ATOM 1570 C C . GLY A 1 193 ? 23.824 17.809 -35.428 1.00 52.59 193 GLY A C 1
ATOM 1571 O O . GLY A 1 193 ? 23.502 18.979 -35.608 1.00 52.59 193 GLY A O 1
ATOM 1572 N N . GLY A 1 194 ? 24.287 17.037 -36.407 1.00 54.38 194 GLY A N 1
ATOM 1573 C CA . GLY A 1 194 ? 24.450 17.534 -37.766 1.00 54.38 194 GLY A CA 1
ATOM 1574 C C . GLY A 1 194 ? 24.905 16.455 -38.732 1.00 54.38 194 GLY A C 1
ATOM 1575 O O . GLY A 1 194 ? 26.073 16.416 -39.088 1.00 54.38 194 GLY A O 1
ATOM 1576 N N . THR A 1 195 ? 23.998 15.558 -39.122 1.00 51.38 195 THR A N 1
ATOM 1577 C CA . THR A 1 195 ? 23.854 14.948 -40.465 1.00 51.38 195 THR A CA 1
ATOM 1578 C C . THR A 1 195 ? 22.806 13.831 -40.406 1.00 51.38 195 THR A C 1
ATOM 1580 O O . THR A 1 195 ? 22.573 13.242 -39.356 1.00 51.38 195 THR A O 1
ATOM 1583 N N . LEU A 1 196 ? 22.147 13.564 -41.538 1.00 53.12 196 LEU A N 1
ATOM 1584 C CA . LEU A 1 196 ? 20.986 12.671 -41.723 1.00 53.12 196 LEU A CA 1
ATOM 1585 C C . LEU A 1 196 ? 21.199 11.178 -41.363 1.00 53.12 196 LEU A C 1
ATOM 1587 O O . LEU A 1 196 ? 20.324 10.360 -41.636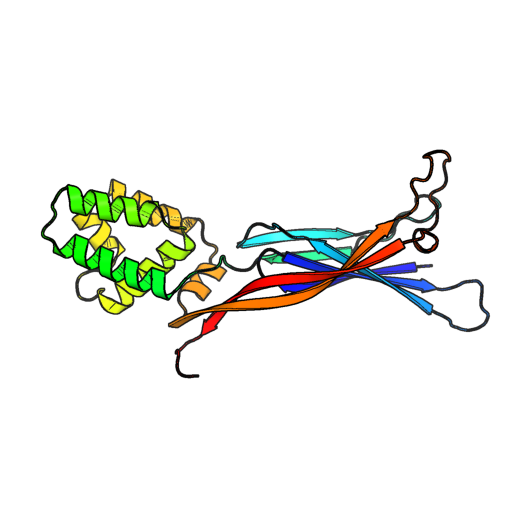 1.00 53.12 196 LEU A O 1
ATOM 1591 N N . TRP A 1 197 ? 22.352 10.810 -40.801 1.00 54.78 197 TRP A N 1
ATOM 1592 C CA . TRP A 1 197 ? 22.781 9.430 -40.587 1.00 54.78 197 TRP A CA 1
ATOM 1593 C C . TRP A 1 197 ? 22.953 9.166 -39.094 1.00 54.78 197 TRP A C 1
ATOM 1595 O O . TRP A 1 197 ? 23.748 9.822 -38.421 1.00 54.78 197 TRP A O 1
ATOM 1605 N N . HIS A 1 198 ? 22.213 8.193 -38.567 1.00 62.00 198 HIS A N 1
ATOM 1606 C CA . HIS A 1 198 ? 22.371 7.775 -37.180 1.00 62.00 198 HIS A CA 1
ATOM 1607 C C . HIS A 1 198 ? 23.671 6.970 -37.038 1.00 62.00 198 HIS A C 1
ATOM 1609 O O . HIS A 1 198 ? 23.850 5.939 -37.688 1.00 62.00 198 HIS A O 1
ATOM 1615 N N . SER A 1 199 ? 24.593 7.448 -36.198 1.00 63.47 199 SER A N 1
ATOM 1616 C CA . SER A 1 199 ? 25.827 6.730 -35.863 1.00 63.47 199 SER A CA 1
ATOM 1617 C C . SER A 1 199 ? 25.525 5.422 -35.128 1.00 63.47 199 SER A C 1
ATOM 1619 O O . SER A 1 199 ? 24.578 5.354 -34.343 1.00 63.47 199 SER A O 1
ATOM 1621 N N . SER A 1 200 ? 26.349 4.394 -35.347 1.00 69.69 200 SER A N 1
ATOM 1622 C CA . SER A 1 200 ? 26.208 3.100 -34.672 1.00 69.69 200 SER A CA 1
ATOM 1623 C C . SER A 1 200 ? 26.313 3.256 -33.151 1.00 69.69 200 SER A C 1
ATOM 1625 O O . SER A 1 200 ? 27.297 3.793 -32.639 1.00 69.69 200 SER A O 1
ATOM 1627 N N . LEU A 1 201 ? 25.323 2.747 -32.409 1.00 73.81 201 LEU A N 1
ATOM 1628 C CA . LEU A 1 201 ? 25.317 2.782 -30.940 1.00 73.81 201 LEU A CA 1
ATOM 1629 C C . LEU A 1 201 ? 26.551 2.079 -30.346 1.00 73.81 201 LEU A C 1
ATOM 1631 O O . LEU A 1 201 ? 27.082 2.521 -29.332 1.00 73.81 201 LEU A O 1
ATOM 1635 N N . HIS A 1 202 ? 27.049 1.031 -31.011 1.00 71.62 202 HIS A N 1
ATOM 1636 C CA . HIS A 1 202 ? 28.214 0.256 -30.570 1.00 71.62 202 HIS A CA 1
ATOM 1637 C C . HIS A 1 202 ? 29.541 1.017 -30.662 1.00 71.62 202 HIS A C 1
ATOM 1639 O O . HIS A 1 202 ? 30.487 0.673 -29.964 1.00 71.62 202 HIS A O 1
ATOM 1645 N N . GLU A 1 203 ? 29.617 2.045 -31.506 1.00 73.38 203 GLU A N 1
ATOM 1646 C CA . GLU A 1 203 ? 30.819 2.873 -31.667 1.00 73.38 203 GLU A CA 1
ATOM 1647 C C . GLU A 1 203 ? 30.855 4.042 -30.673 1.00 73.38 203 GLU A C 1
ATOM 1649 O O . GLU A 1 203 ? 31.819 4.808 -30.633 1.00 73.38 203 GLU A O 1
ATOM 1654 N N . THR A 1 204 ? 29.803 4.200 -29.864 1.00 77.88 204 THR A N 1
ATOM 1655 C CA . THR A 1 204 ? 29.729 5.262 -28.861 1.00 77.88 204 THR A CA 1
ATOM 1656 C C . THR A 1 204 ? 30.651 4.927 -27.697 1.00 77.88 204 THR A C 1
ATOM 1658 O O . THR A 1 204 ? 30.518 3.882 -27.058 1.00 77.88 204 THR A O 1
ATOM 1661 N N . ARG A 1 205 ? 31.576 5.837 -27.384 1.00 80.25 205 ARG A N 1
ATOM 1662 C CA . ARG A 1 205 ? 32.441 5.700 -26.214 1.00 80.25 205 ARG A CA 1
ATOM 1663 C C . ARG A 1 205 ? 31.631 5.964 -24.944 1.00 80.25 205 ARG A C 1
ATOM 1665 O O . ARG A 1 205 ? 31.095 7.055 -24.754 1.00 80.25 205 ARG A O 1
ATOM 1672 N N . LEU A 1 206 ? 31.556 4.955 -24.079 1.00 85.50 206 LEU A N 1
ATOM 1673 C CA . LEU A 1 206 ? 30.839 5.022 -22.810 1.00 85.50 206 LEU A CA 1
ATOM 1674 C C . LEU A 1 206 ? 31.818 5.020 -21.633 1.00 85.50 206 LEU A C 1
ATOM 1676 O O . LEU A 1 206 ? 32.678 4.144 -21.536 1.00 85.50 206 LEU A O 1
ATOM 1680 N N . ALA A 1 207 ? 31.628 5.951 -20.703 1.00 88.75 207 ALA A N 1
ATOM 1681 C CA . ALA A 1 207 ? 32.189 5.891 -19.363 1.00 88.75 207 ALA A CA 1
ATOM 1682 C C . ALA A 1 207 ? 31.176 5.201 -18.440 1.00 88.75 207 ALA A C 1
ATOM 1684 O O . ALA A 1 207 ? 30.090 5.726 -18.178 1.00 88.75 207 ALA A O 1
ATOM 1685 N N . CYS A 1 208 ? 31.514 4.003 -17.962 1.00 89.88 208 CYS A N 1
ATOM 1686 C CA . CYS A 1 208 ? 30.652 3.204 -17.095 1.00 89.88 208 CYS A CA 1
ATOM 1687 C C . CYS A 1 208 ? 31.214 3.132 -15.674 1.00 89.88 208 CYS A C 1
ATOM 1689 O O . CYS A 1 208 ? 32.393 2.848 -15.479 1.00 89.88 208 CYS A O 1
ATOM 1691 N N . LEU A 1 209 ? 30.352 3.356 -14.684 1.00 93.56 209 LEU A N 1
ATOM 1692 C CA . LEU A 1 209 ? 30.676 3.254 -13.263 1.00 93.56 209 LEU A CA 1
ATOM 1693 C C . LEU A 1 209 ? 29.772 2.222 -12.599 1.00 93.56 209 LEU A C 1
ATOM 1695 O O . LEU A 1 209 ? 28.557 2.241 -12.804 1.00 93.56 209 LEU A O 1
ATOM 1699 N N . GLU A 1 210 ? 30.351 1.362 -11.769 1.00 93.75 210 GLU A N 1
ATOM 1700 C CA . GLU A 1 210 ? 29.575 0.486 -10.898 1.00 93.75 210 GLU A CA 1
ATOM 1701 C C . GLU A 1 210 ? 28.984 1.299 -9.738 1.00 93.75 210 GLU A C 1
ATOM 1703 O O . GLU A 1 210 ? 29.653 2.119 -9.105 1.00 93.75 210 GLU A O 1
ATOM 1708 N N . LYS A 1 211 ? 27.696 1.098 -9.478 1.00 92.62 211 LYS A N 1
ATOM 1709 C CA . LYS A 1 211 ? 26.952 1.680 -8.363 1.00 92.62 211 LYS A CA 1
ATOM 1710 C C . LYS A 1 211 ? 26.174 0.591 -7.648 1.00 92.62 211 LYS A C 1
ATOM 1712 O O . LYS A 1 211 ? 25.923 -0.467 -8.205 1.00 92.62 211 LYS A O 1
ATOM 1717 N N . VAL A 1 212 ? 25.747 0.866 -6.422 1.00 90.44 212 VAL A N 1
ATOM 1718 C CA . VAL A 1 212 ? 24.934 -0.059 -5.627 1.00 90.44 212 VAL A CA 1
ATOM 1719 C C . VAL A 1 212 ? 23.604 0.600 -5.306 1.00 90.44 212 VAL A C 1
ATOM 1721 O O . VAL A 1 212 ? 23.560 1.782 -4.961 1.00 90.44 212 VAL A O 1
ATOM 1724 N N . ILE A 1 213 ? 22.519 -0.161 -5.425 1.00 86.81 213 ILE A N 1
ATOM 1725 C CA . ILE A 1 213 ? 21.181 0.266 -5.034 1.00 86.81 213 ILE A CA 1
ATOM 1726 C C . ILE A 1 213 ? 20.661 -0.602 -3.892 1.00 86.81 213 ILE A C 1
ATOM 1728 O O . ILE A 1 213 ? 20.698 -1.829 -3.962 1.00 86.81 213 ILE A O 1
ATOM 1732 N N . SER A 1 214 ? 20.177 0.047 -2.835 1.00 86.56 214 SER A N 1
ATOM 1733 C CA . SER A 1 214 ? 19.525 -0.622 -1.711 1.00 86.56 214 SER A CA 1
ATOM 1734 C C . SER A 1 214 ? 18.042 -0.752 -2.001 1.00 86.56 214 SER A C 1
ATOM 1736 O O . SER A 1 214 ? 17.367 0.248 -2.254 1.00 86.56 214 SER A O 1
ATOM 1738 N N . VAL A 1 215 ? 17.518 -1.972 -1.943 1.00 84.31 215 VAL A N 1
ATOM 1739 C CA . VAL A 1 215 ? 16.111 -2.230 -2.224 1.00 84.31 215 VAL A CA 1
ATOM 1740 C C . VAL A 1 215 ? 15.465 -3.024 -1.112 1.00 84.31 215 VAL A C 1
ATOM 1742 O O . VAL A 1 215 ? 15.898 -4.118 -0.761 1.00 84.31 215 VAL A O 1
ATOM 1745 N N . GLN A 1 216 ? 14.395 -2.455 -0.572 1.00 85.12 216 GLN A N 1
ATOM 1746 C CA . GLN A 1 216 ? 13.581 -3.086 0.452 1.00 85.12 216 GLN A CA 1
ATOM 1747 C C . GLN A 1 216 ? 12.520 -3.986 -0.172 1.00 85.12 216 GLN A C 1
ATOM 1749 O O . GLN A 1 216 ? 11.919 -3.640 -1.190 1.00 85.12 216 GLN A O 1
ATOM 1754 N N . ARG A 1 217 ? 12.290 -5.148 0.440 1.00 86.75 217 ARG A N 1
ATOM 1755 C CA . ARG A 1 217 ? 11.259 -6.104 0.038 1.00 86.75 217 ARG A CA 1
ATOM 1756 C C . ARG A 1 217 ? 10.563 -6.680 1.263 1.00 86.75 217 ARG A C 1
ATOM 1758 O O . ARG A 1 217 ? 11.209 -6.981 2.266 1.00 86.75 217 ARG A O 1
ATOM 1765 N N . ASN A 1 218 ? 9.257 -6.890 1.138 1.00 90.62 218 ASN A N 1
ATOM 1766 C CA . ASN A 1 218 ? 8.496 -7.682 2.095 1.00 90.62 218 ASN A CA 1
ATOM 1767 C C . ASN A 1 218 ? 8.747 -9.175 1.851 1.00 90.62 218 ASN A C 1
ATOM 1769 O O . ASN A 1 218 ? 8.637 -9.655 0.719 1.00 90.62 218 ASN A O 1
ATOM 1773 N N . ILE A 1 219 ? 9.009 -9.899 2.929 1.00 91.00 219 ILE A N 1
ATOM 1774 C CA . ILE A 1 219 ? 9.023 -11.354 3.008 1.00 91.00 219 ILE A CA 1
ATOM 1775 C C . ILE A 1 219 ? 7.744 -11.767 3.723 1.00 91.00 219 ILE A C 1
ATOM 1777 O O . ILE A 1 219 ? 7.462 -11.295 4.822 1.00 91.00 219 ILE A O 1
ATOM 1781 N N . TYR A 1 220 ? 6.972 -12.634 3.080 1.00 92.06 220 TYR A N 1
ATOM 1782 C CA . TYR A 1 220 ? 5.692 -13.117 3.581 1.00 92.06 220 TYR A CA 1
ATOM 1783 C C . TYR A 1 220 ? 5.843 -14.568 4.019 1.00 92.06 220 TYR A C 1
ATOM 1785 O O . TYR A 1 220 ? 6.390 -15.378 3.269 1.00 92.06 220 TYR A O 1
ATOM 1793 N N . GLY A 1 221 ? 5.323 -14.919 5.192 1.00 89.75 221 GLY A N 1
ATOM 1794 C CA . GLY A 1 221 ? 5.357 -16.301 5.661 1.00 89.75 221 GLY A CA 1
ATOM 1795 C C . GLY A 1 221 ? 4.171 -16.677 6.540 1.00 89.75 221 GLY A C 1
ATOM 1796 O O . GLY A 1 221 ? 3.361 -15.838 6.934 1.00 89.75 221 GLY A O 1
ATOM 1797 N N . LYS A 1 222 ? 4.040 -17.981 6.810 1.00 84.12 222 LYS A N 1
ATOM 1798 C CA . LYS A 1 222 ? 2.911 -18.550 7.568 1.00 84.12 222 LYS A CA 1
ATOM 1799 C C . LYS A 1 222 ? 3.120 -18.501 9.085 1.00 84.12 222 LYS A C 1
ATOM 1801 O O . LYS A 1 222 ? 2.155 -18.320 9.812 1.00 84.12 222 LYS A O 1
ATOM 1806 N N . SER A 1 223 ? 4.358 -18.642 9.555 1.00 75.62 223 SER A N 1
ATOM 1807 C CA . SER A 1 223 ? 4.719 -18.623 10.979 1.00 75.62 223 SER A CA 1
ATOM 1808 C C . SER A 1 223 ? 6.142 -18.107 11.153 1.00 75.62 223 SER A C 1
ATOM 1810 O O . SER A 1 223 ? 7.014 -18.544 10.410 1.00 75.62 223 SER A O 1
ATOM 1812 N N . LYS A 1 224 ? 6.407 -17.275 12.169 1.00 62.91 224 LYS A N 1
ATOM 1813 C CA . LYS A 1 224 ? 7.752 -16.726 12.459 1.00 62.91 224 LYS A CA 1
ATOM 1814 C C . LYS A 1 224 ? 8.826 -17.798 12.770 1.00 62.91 224 LYS A C 1
ATOM 1816 O O . LYS A 1 224 ? 9.997 -17.465 12.874 1.00 62.91 224 LYS A O 1
ATOM 1821 N N . LEU A 1 225 ? 8.430 -19.066 12.933 1.00 53.78 225 LEU A N 1
ATOM 1822 C CA . LEU A 1 225 ? 9.254 -20.193 13.397 1.00 53.78 225 LEU A CA 1
ATOM 1823 C C . LEU A 1 225 ? 9.836 -21.095 12.287 1.00 53.78 225 LEU A C 1
ATOM 1825 O O . LEU A 1 225 ? 10.339 -22.173 12.605 1.00 53.78 225 LEU A O 1
ATOM 1829 N N . ARG A 1 226 ? 9.772 -20.716 11.004 1.00 42.00 226 ARG A N 1
ATOM 1830 C CA . ARG A 1 226 ? 10.383 -21.517 9.930 1.00 42.00 226 ARG A CA 1
ATOM 1831 C C . ARG A 1 226 ? 10.786 -20.700 8.715 1.00 42.00 226 ARG A C 1
ATOM 1833 O O . ARG A 1 226 ? 9.915 -19.960 8.209 1.00 42.00 226 ARG A O 1
#

Radius of gyration: 26.01 Å; chains: 1; bounding box: 55×40×70 Å